Protein AF-A0A956TYU1-F1 (afdb_monomer_lite)

Radius of gyration: 19.76 Å; chains: 1; bounding box: 49×53×48 Å

pLDDT: mean 92.58, std 6.37, range [50.53, 98.31]

Structure (mmCIF, N/CA/C/O backbone):
data_AF-A0A956TYU1-F1
#
_entry.id   AF-A0A956TYU1-F1
#
loop_
_atom_site.group_PDB
_atom_site.id
_atom_site.type_symbol
_atom_site.label_atom_id
_atom_site.label_alt_id
_atom_site.label_comp_id
_atom_site.label_asym_id
_atom_site.label_entity_id
_atom_site.label_seq_id
_atom_site.pdbx_PDB_ins_code
_atom_site.Cartn_x
_atom_site.Cartn_y
_atom_site.Cartn_z
_atom_site.occupancy
_atom_site.B_iso_or_equiv
_atom_site.auth_seq_id
_atom_site.auth_comp_id
_atom_site.auth_asym_id
_atom_site.auth_atom_id
_atom_site.pdbx_PDB_model_num
ATOM 1 N N . ILE A 1 1 ? -8.706 -11.986 -0.944 1.00 84.38 1 ILE A N 1
ATOM 2 C CA . ILE A 1 1 ? -8.104 -12.607 0.267 1.00 84.38 1 ILE A CA 1
ATOM 3 C C . ILE A 1 1 ? -7.866 -11.570 1.366 1.00 84.38 1 ILE A C 1
ATOM 5 O O . ILE A 1 1 ? -8.429 -11.729 2.435 1.00 84.38 1 ILE A O 1
ATOM 9 N N . VAL A 1 2 ? -7.143 -10.473 1.103 1.00 91.19 2 VAL A N 1
ATOM 10 C CA . VAL A 1 2 ? -6.874 -9.379 2.076 1.00 91.19 2 VAL A CA 1
ATOM 11 C C . VAL A 1 2 ? -8.128 -8.788 2.733 1.00 91.19 2 VAL A C 1
ATOM 13 O O . VAL A 1 2 ? -8.111 -8.420 3.903 1.00 91.19 2 VAL A O 1
ATOM 16 N N . LEU A 1 3 ? -9.238 -8.736 1.994 1.00 92.44 3 LEU A N 1
ATOM 17 C CA . LEU A 1 3 ? -10.515 -8.243 2.509 1.00 92.44 3 LEU A CA 1
ATOM 18 C C . LEU A 1 3 ? -11.051 -9.067 3.686 1.00 92.44 3 LEU A C 1
AT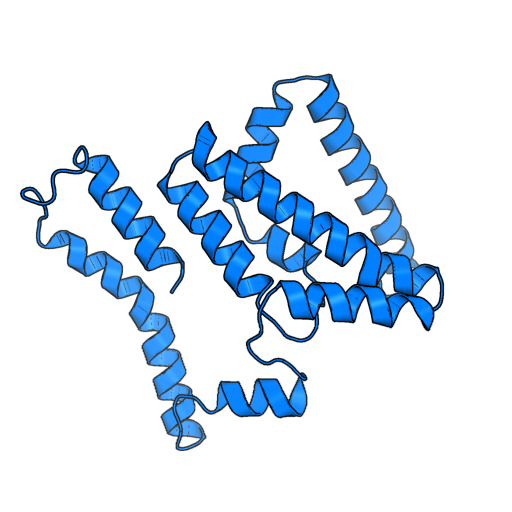OM 20 O O . LEU A 1 3 ? -11.721 -8.503 4.536 1.00 92.44 3 LEU A O 1
ATOM 24 N N . ILE A 1 4 ? -10.753 -10.366 3.770 1.00 94.19 4 ILE A N 1
ATOM 25 C CA . ILE A 1 4 ? -11.300 -11.251 4.809 1.00 94.19 4 ILE A CA 1
ATOM 26 C C . ILE A 1 4 ? -10.892 -10.783 6.212 1.00 94.19 4 ILE A C 1
ATOM 28 O O . ILE A 1 4 ? -11.785 -10.460 6.992 1.00 94.19 4 ILE A O 1
ATOM 32 N N . PRO A 1 5 ? -9.592 -10.681 6.559 1.00 94.88 5 PRO A N 1
ATOM 33 C CA . PRO A 1 5 ? -9.195 -10.204 7.880 1.00 94.88 5 PRO A CA 1
ATOM 34 C C . PRO A 1 5 ? -9.667 -8.771 8.148 1.00 94.88 5 PRO A C 1
ATOM 36 O O . PRO A 1 5 ? -10.098 -8.483 9.260 1.00 94.88 5 PRO A O 1
ATOM 39 N N . ALA A 1 6 ? -9.668 -7.889 7.143 1.00 95.44 6 ALA A N 1
ATOM 40 C CA . ALA A 1 6 ? -10.175 -6.526 7.305 1.00 95.44 6 ALA A CA 1
ATOM 41 C C . ALA A 1 6 ? -11.676 -6.496 7.654 1.00 95.44 6 ALA A C 1
ATOM 43 O O . ALA A 1 6 ? -12.079 -5.768 8.560 1.00 95.44 6 ALA A O 1
ATOM 44 N N . LEU A 1 7 ? -12.489 -7.314 6.979 1.00 95.44 7 LEU A N 1
ATOM 45 C CA . LEU A 1 7 ? -13.926 -7.438 7.228 1.00 95.44 7 LEU A CA 1
ATOM 46 C C . LEU A 1 7 ? -14.232 -8.150 8.547 1.00 95.44 7 LEU A C 1
ATOM 48 O O . LEU A 1 7 ? -15.197 -7.789 9.207 1.00 95.44 7 LEU A O 1
ATOM 52 N N . ILE A 1 8 ? -13.417 -9.123 8.962 1.00 94.81 8 ILE A N 1
ATOM 53 C CA . ILE A 1 8 ? -13.549 -9.755 10.283 1.00 94.81 8 ILE A CA 1
ATOM 54 C C . ILE A 1 8 ? -13.290 -8.722 11.381 1.00 94.81 8 ILE A C 1
ATOM 56 O O . ILE A 1 8 ? -14.079 -8.602 12.315 1.00 94.81 8 ILE A O 1
ATOM 60 N N . VAL A 1 9 ? -12.214 -7.941 11.255 1.00 95.31 9 VAL A N 1
ATOM 61 C CA . VAL A 1 9 ? -11.891 -6.868 12.206 1.00 95.31 9 VAL A CA 1
ATOM 62 C C . VAL A 1 9 ? -13.002 -5.823 12.239 1.00 95.31 9 VAL A C 1
ATOM 64 O O . VAL A 1 9 ? -13.421 -5.411 13.314 1.00 95.31 9 VAL A O 1
ATOM 67 N N . GLU A 1 10 ? -13.521 -5.435 11.076 1.00 95.25 10 GLU A N 1
ATOM 68 C CA . GLU A 1 10 ? -14.664 -4.530 10.950 1.00 95.25 10 GLU A CA 1
ATOM 69 C C . GLU A 1 10 ? -15.921 -5.080 11.641 1.00 95.25 10 GLU A C 1
ATOM 71 O O . GLU A 1 10 ? -16.559 -4.378 12.423 1.00 95.25 10 GLU A O 1
ATOM 76 N N . TYR A 1 11 ? -16.249 -6.347 11.392 1.00 94.38 11 TYR A N 1
ATOM 77 C CA . TYR A 1 11 ? -17.407 -7.032 11.961 1.00 94.38 11 TYR A CA 1
ATOM 78 C C . TYR A 1 11 ? -17.347 -7.104 13.489 1.00 94.38 11 TYR A C 1
ATOM 80 O O . TYR A 1 11 ? -18.346 -6.855 14.168 1.00 94.38 11 TYR A O 1
ATOM 88 N N . LEU A 1 12 ? -16.169 -7.432 14.027 1.00 93.62 12 LEU A N 1
ATOM 89 C CA . LEU A 1 12 ? -15.923 -7.475 15.465 1.00 93.62 12 LEU A CA 1
ATOM 90 C C . LEU A 1 12 ? -15.953 -6.073 16.074 1.00 93.62 12 LEU A C 1
ATOM 92 O O . LEU A 1 12 ? -16.554 -5.891 17.128 1.00 93.62 12 LEU A O 1
ATOM 96 N N . ALA A 1 13 ? -15.375 -5.075 15.402 1.00 92.38 13 ALA A N 1
ATOM 97 C CA . ALA A 1 13 ? -15.389 -3.692 15.868 1.00 92.38 13 ALA A CA 1
ATOM 98 C C . ALA A 1 13 ? -16.815 -3.127 15.989 1.00 92.38 13 ALA A C 1
ATOM 100 O O . ALA A 1 13 ? -17.091 -2.382 16.920 1.00 92.38 13 ALA A O 1
ATOM 101 N N . GLN A 1 14 ? -17.741 -3.514 15.104 1.00 92.25 14 GLN A N 1
ATOM 102 C CA . GLN A 1 14 ? -19.162 -3.136 15.195 1.00 92.25 14 GLN A CA 1
ATOM 103 C C . GLN A 1 14 ? -19.909 -3.785 16.378 1.00 92.25 14 GLN A C 1
ATOM 105 O O . GLN A 1 14 ? -21.044 -3.413 16.659 1.00 92.25 14 GLN A O 1
ATOM 110 N N . ARG A 1 15 ? -19.296 -4.767 17.051 1.00 92.25 15 ARG A N 1
ATOM 111 C CA . ARG A 1 15 ? -19.852 -5.517 18.192 1.00 92.25 15 ARG A CA 1
ATOM 112 C C . ARG A 1 15 ? -19.000 -5.362 19.451 1.00 92.25 15 ARG A C 1
ATOM 114 O O . ARG A 1 15 ? -18.960 -6.267 20.283 1.00 92.25 15 ARG A O 1
ATOM 121 N N . ASP A 1 16 ? -18.236 -4.275 19.552 1.00 90.44 16 ASP A N 1
ATOM 122 C CA . ASP A 1 16 ? -17.306 -4.021 20.661 1.00 90.44 16 ASP A CA 1
ATOM 123 C C . ASP A 1 16 ? -16.363 -5.206 20.947 1.00 90.44 16 ASP A C 1
ATOM 125 O O . ASP A 1 16 ? -16.024 -5.505 22.090 1.00 90.44 16 ASP A O 1
ATOM 129 N N . TYR A 1 17 ? -15.962 -5.923 19.892 1.00 88.81 17 TYR A N 1
ATOM 130 C CA . TYR A 1 17 ? -15.110 -7.115 19.940 1.00 88.81 17 TYR A CA 1
ATOM 131 C C . TYR A 1 17 ? -15.684 -8.295 20.750 1.00 88.81 17 TYR A C 1
ATOM 133 O O . TYR A 1 17 ? -14.960 -9.228 21.109 1.00 88.81 17 TYR A O 1
ATOM 141 N N . LYS A 1 18 ? -17.000 -8.326 20.989 1.00 88.25 18 LYS A N 1
ATOM 142 C CA . LYS A 1 18 ? -17.681 -9.424 21.686 1.00 88.25 18 LYS A CA 1
ATOM 143 C C . LYS A 1 18 ? -17.961 -10.593 20.743 1.00 88.25 18 LYS A C 1
ATOM 145 O O . LYS A 1 18 ? -19.010 -10.682 20.110 1.00 88.25 18 LYS A O 1
ATOM 150 N N . ILE A 1 19 ? -17.045 -11.560 20.709 1.00 82.56 19 ILE A N 1
ATOM 151 C CA . ILE A 1 19 ? -17.132 -12.755 19.843 1.00 82.56 19 ILE A CA 1
ATOM 152 C C . ILE A 1 19 ? -18.431 -13.553 20.072 1.00 82.56 19 ILE A C 1
ATOM 154 O O . ILE A 1 19 ? -18.985 -14.119 19.131 1.00 82.56 19 ILE A O 1
ATOM 158 N N . ARG A 1 20 ? -18.962 -13.559 21.303 1.00 80.94 20 ARG A N 1
ATOM 159 C CA . ARG A 1 20 ? -20.208 -14.265 21.659 1.00 80.94 20 ARG A CA 1
ATOM 160 C C . ARG A 1 20 ? -21.463 -13.689 20.990 1.00 80.94 20 ARG A C 1
ATOM 162 O O . ARG A 1 20 ? -22.466 -14.386 20.916 1.00 80.94 20 ARG A O 1
ATOM 169 N N . GLU A 1 21 ? -21.406 -12.462 20.476 1.00 82.56 21 GLU A N 1
ATOM 170 C CA . GLU A 1 21 ? -22.514 -11.799 19.769 1.00 82.56 21 GLU A CA 1
ATOM 171 C C . GLU A 1 21 ? -22.435 -11.984 18.238 1.00 82.56 21 GLU A C 1
ATOM 173 O O . GLU A 1 21 ? -23.144 -11.324 17.468 1.00 82.56 21 GLU A O 1
ATOM 178 N N . THR A 1 22 ? -21.565 -12.889 17.774 1.00 84.75 22 THR A N 1
ATOM 179 C CA . THR A 1 22 ? -21.432 -13.228 16.355 1.00 84.75 22 THR A CA 1
ATOM 180 C C . THR A 1 22 ? -22.690 -13.939 15.867 1.00 84.75 22 THR A C 1
ATOM 182 O O . THR A 1 22 ? -23.062 -15.006 16.356 1.00 84.75 22 THR A O 1
ATOM 185 N N . LYS A 1 23 ? -23.359 -13.337 14.886 1.00 90.25 23 LYS A N 1
ATOM 186 C CA . LYS A 1 23 ? -24.532 -13.900 14.215 1.00 90.25 23 LYS A CA 1
ATOM 187 C C . LYS A 1 23 ? -24.096 -14.640 12.945 1.00 90.25 23 LYS A C 1
ATOM 189 O O . LYS A 1 23 ? -22.948 -14.577 12.511 1.00 90.25 23 LYS A O 1
ATOM 194 N N . LYS A 1 24 ? -25.046 -15.335 12.313 1.00 90.31 24 LYS A N 1
ATOM 195 C CA . LYS A 1 24 ? -24.827 -16.054 11.042 1.00 90.31 24 LYS A CA 1
ATOM 196 C C . LYS A 1 24 ? -24.497 -15.125 9.861 1.00 90.31 24 LYS A C 1
ATOM 198 O O . LYS A 1 24 ? -24.070 -15.598 8.818 1.00 90.31 24 LYS A O 1
ATOM 203 N N . ASP A 1 25 ? -24.665 -13.815 10.008 1.00 89.44 25 ASP A N 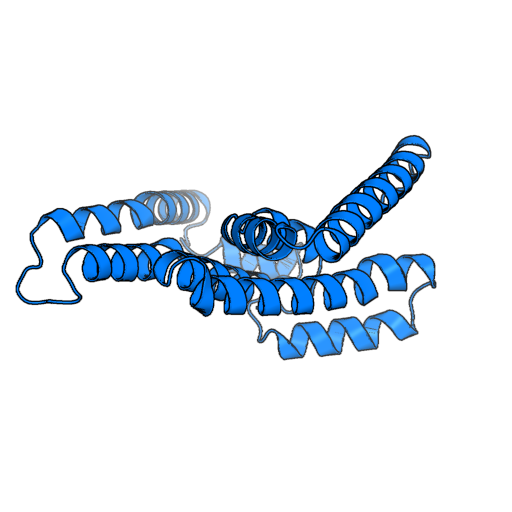1
ATOM 204 C CA . ASP A 1 25 ? -24.283 -12.826 8.996 1.00 89.44 25 ASP A CA 1
ATOM 205 C C . ASP A 1 25 ? -22.767 -12.795 8.721 1.00 89.44 25 ASP A C 1
ATOM 207 O O . ASP A 1 25 ? -22.361 -12.417 7.626 1.00 89.44 25 ASP A O 1
ATOM 211 N N . VAL A 1 26 ? -21.927 -13.270 9.648 1.00 90.31 26 VAL A N 1
ATOM 212 C CA . VAL A 1 26 ? -20.471 -13.380 9.441 1.00 90.31 26 VAL A CA 1
ATOM 213 C C . VAL A 1 26 ? -20.108 -14.252 8.230 1.00 90.31 26 VAL A C 1
ATOM 215 O O . VAL A 1 26 ? -19.090 -14.016 7.579 1.00 90.31 26 VAL A O 1
ATOM 218 N N . PHE A 1 27 ? -20.961 -15.218 7.863 1.00 91.50 27 PHE A N 1
ATOM 219 C CA . PHE A 1 27 ? -20.740 -16.078 6.697 1.00 91.50 27 PHE A CA 1
ATOM 220 C C . PHE A 1 27 ? -20.753 -15.302 5.373 1.00 91.50 27 PHE A C 1
ATOM 222 O O . PHE A 1 27 ? -20.124 -15.745 4.412 1.00 91.50 27 PHE A O 1
ATOM 229 N N . TRP A 1 28 ? -21.364 -14.111 5.324 1.00 93.06 28 TRP A N 1
ATOM 230 C CA . TRP A 1 28 ? -21.316 -13.245 4.143 1.00 93.06 28 TRP A CA 1
ATOM 231 C C . TRP A 1 28 ? -19.903 -12.751 3.818 1.00 93.06 28 TRP A C 1
ATOM 233 O O . TRP A 1 28 ? -19.613 -12.478 2.656 1.00 93.06 28 TRP A O 1
ATOM 243 N N . ILE A 1 29 ? -18.982 -12.721 4.790 1.00 93.50 29 ILE A N 1
ATOM 244 C CA . ILE A 1 29 ? -17.561 -12.434 4.524 1.00 93.50 29 ILE A CA 1
ATOM 245 C C . ILE A 1 29 ? -16.970 -13.488 3.572 1.00 93.50 29 ILE A C 1
ATOM 247 O O . ILE A 1 29 ? -16.128 -13.162 2.730 1.00 93.50 29 ILE A O 1
ATOM 251 N N . GLY A 1 30 ? -17.458 -14.732 3.633 1.00 91.00 30 GLY A N 1
ATOM 252 C CA . GLY A 1 30 ? -17.061 -15.818 2.736 1.00 91.00 30 GLY A CA 1
ATOM 253 C C . GLY A 1 30 ? -17.342 -15.532 1.258 1.00 91.00 30 GLY A C 1
ATOM 254 O O . GLY A 1 30 ? -16.623 -16.037 0.396 1.00 91.00 30 GLY A O 1
ATOM 255 N N . LEU A 1 31 ? -18.296 -14.643 0.946 1.00 93.38 31 LEU A N 1
ATOM 256 C CA . LEU A 1 31 ? -18.593 -14.229 -0.429 1.00 93.38 31 LEU A CA 1
ATOM 257 C C . LEU A 1 31 ? -17.366 -13.612 -1.123 1.00 93.38 31 LEU A C 1
ATOM 259 O O . LEU A 1 31 ? -17.199 -13.750 -2.331 1.00 93.38 31 LEU A O 1
ATOM 263 N N . THR A 1 32 ? -16.445 -13.012 -0.359 1.00 92.75 32 THR A N 1
ATOM 264 C CA . THR A 1 32 ? -15.192 -12.449 -0.893 1.00 92.75 32 THR A CA 1
ATOM 265 C C . THR A 1 32 ? -14.244 -13.491 -1.498 1.00 92.75 32 THR A C 1
ATOM 267 O O . THR A 1 32 ? -13.350 -13.130 -2.265 1.00 92.75 32 THR A O 1
ATOM 270 N N . VAL A 1 33 ? -14.417 -14.776 -1.171 1.00 93.88 33 VAL A N 1
ATOM 271 C CA . VAL A 1 33 ? -13.597 -15.883 -1.690 1.00 93.88 33 VAL A CA 1
ATOM 272 C C . VAL A 1 33 ? -14.187 -16.466 -2.973 1.00 93.88 33 VAL A C 1
ATOM 274 O O . VAL A 1 33 ? -13.452 -17.042 -3.770 1.00 93.88 33 VAL A O 1
ATOM 277 N N . VAL A 1 34 ? -15.479 -16.256 -3.234 1.00 94.12 34 VAL A N 1
ATOM 278 C CA . VAL A 1 34 ? -16.183 -16.846 -4.384 1.00 94.12 34 VAL A CA 1
ATOM 279 C C . VAL A 1 34 ? -15.520 -16.471 -5.710 1.00 94.12 34 VAL A C 1
ATOM 281 O O . VAL A 1 34 ? -15.266 -17.352 -6.525 1.00 94.12 34 VAL A O 1
ATOM 284 N N . GLY A 1 35 ? -15.132 -15.206 -5.901 1.00 92.94 35 GLY A N 1
ATOM 285 C CA . GLY A 1 35 ? -14.411 -14.788 -7.111 1.00 92.94 35 GLY A CA 1
ATOM 286 C C . GLY A 1 35 ? -13.067 -15.507 -7.304 1.00 92.94 35 GLY A C 1
ATOM 287 O O . GLY A 1 35 ? -12.716 -15.867 -8.425 1.00 92.94 35 GLY A O 1
ATOM 288 N N . VAL A 1 36 ? -12.339 -15.781 -6.214 1.00 94.25 36 VAL A N 1
ATOM 289 C CA . VAL A 1 36 ? -11.085 -16.553 -6.265 1.00 94.25 36 VAL A CA 1
ATOM 290 C C . VAL A 1 36 ? -11.372 -18.010 -6.624 1.00 94.25 36 VAL A C 1
ATOM 292 O O . VAL A 1 36 ? -10.666 -18.570 -7.451 1.00 94.25 36 VAL A O 1
ATOM 295 N N . LEU A 1 37 ? -12.426 -18.614 -6.069 1.00 96.12 37 LEU A N 1
ATOM 296 C CA . LEU A 1 37 ? -12.817 -19.987 -6.408 1.00 96.12 37 LEU A CA 1
ATOM 297 C C . LEU A 1 37 ? -13.210 -20.123 -7.881 1.00 96.12 37 LEU A C 1
ATOM 299 O O . LEU A 1 37 ? -12.792 -21.080 -8.524 1.00 96.12 37 LEU A O 1
ATOM 303 N N . PHE A 1 38 ? -13.943 -19.151 -8.433 1.00 97.06 38 PHE A N 1
ATOM 304 C CA . PHE A 1 38 ? -14.238 -19.114 -9.867 1.00 97.06 38 PHE A CA 1
ATOM 305 C C . PHE A 1 38 ? -12.962 -19.039 -10.707 1.00 97.06 38 PHE A C 1
ATOM 307 O O . PHE A 1 38 ? -12.813 -19.804 -11.654 1.00 97.06 38 PHE A O 1
ATOM 314 N N . TYR A 1 39 ? -12.018 -18.171 -10.339 1.00 96.44 39 TYR A N 1
ATOM 315 C CA . TYR A 1 39 ? -10.732 -18.067 -11.029 1.00 96.44 39 TYR A CA 1
ATOM 316 C C . TYR A 1 39 ? -9.931 -19.381 -10.992 1.00 96.44 39 TYR A C 1
ATOM 318 O O . TYR A 1 39 ? -9.436 -19.832 -12.024 1.00 96.44 39 TYR A O 1
ATOM 326 N N . LEU A 1 40 ? -9.859 -20.033 -9.827 1.00 97.38 40 LEU A N 1
ATOM 327 C CA . LEU A 1 40 ? -9.217 -21.344 -9.682 1.00 97.38 40 LEU A CA 1
ATOM 328 C C . LEU A 1 40 ? -9.937 -22.424 -10.506 1.00 97.38 40 LEU A C 1
ATOM 330 O O . LEU A 1 40 ? -9.281 -23.261 -11.121 1.00 97.38 40 LEU A O 1
ATOM 334 N N . GLY A 1 41 ? -11.270 -22.384 -10.567 1.00 98.19 41 GLY A N 1
ATOM 335 C CA . GLY A 1 41 ? -12.070 -23.276 -11.406 1.00 98.19 41 GLY A CA 1
ATOM 336 C C . GLY A 1 41 ? -11.780 -23.096 -12.896 1.00 98.19 41 GLY A C 1
ATOM 337 O O . GLY A 1 41 ? -11.582 -24.082 -13.599 1.00 98.19 41 GLY A O 1
ATOM 338 N N . ILE A 1 42 ? -11.669 -21.850 -13.369 1.00 97.88 42 ILE A N 1
ATOM 339 C CA . ILE A 1 42 ? -11.289 -21.543 -14.757 1.00 97.88 42 ILE A CA 1
ATOM 340 C C . ILE A 1 42 ? -9.887 -22.080 -15.067 1.00 97.88 42 ILE A C 1
ATOM 342 O O . ILE A 1 42 ? -9.696 -22.723 -16.101 1.00 97.88 42 ILE A O 1
ATOM 346 N N . ASN A 1 43 ? -8.915 -21.865 -14.172 1.00 97.94 43 ASN A N 1
ATOM 347 C CA . ASN A 1 43 ? -7.567 -22.417 -14.334 1.00 97.94 43 ASN A CA 1
ATOM 348 C C . ASN A 1 43 ? -7.592 -23.946 -14.422 1.00 97.94 43 ASN A C 1
ATOM 350 O O . ASN A 1 43 ? -6.959 -24.514 -15.307 1.00 97.94 43 ASN A O 1
ATOM 354 N N . TYR A 1 44 ? -8.368 -24.607 -13.561 1.00 98.19 44 TYR A N 1
ATOM 355 C CA . TYR A 1 44 ? -8.498 -26.060 -13.590 1.00 98.19 44 TYR A CA 1
ATOM 356 C C . TYR A 1 44 ? -9.135 -26.564 -14.891 1.00 98.19 44 TYR A C 1
ATOM 358 O O . TYR A 1 44 ? -8.610 -27.485 -15.507 1.00 98.19 44 TYR A O 1
ATOM 366 N N . MET A 1 45 ? -10.215 -25.932 -15.360 1.00 98.31 45 MET A N 1
ATOM 367 C CA . MET A 1 45 ? -10.874 -26.309 -16.619 1.00 98.31 45 MET A CA 1
ATOM 368 C C . MET A 1 45 ? -9.983 -26.092 -17.848 1.00 98.31 45 MET A C 1
ATOM 370 O O . MET A 1 45 ? -10.088 -26.837 -18.816 1.00 98.31 45 MET A O 1
ATOM 374 N N . THR A 1 46 ? -9.117 -25.076 -17.816 1.00 97.94 46 THR A N 1
ATOM 375 C CA . THR A 1 46 ? -8.268 -24.701 -18.958 1.00 97.94 46 THR A CA 1
ATOM 376 C C . THR A 1 46 ? -6.940 -25.464 -18.975 1.00 97.94 46 THR A C 1
ATOM 378 O O . THR A 1 46 ? -6.463 -25.840 -20.041 1.00 97.94 46 THR A O 1
ATOM 381 N N . PHE A 1 47 ? -6.330 -25.691 -17.807 1.00 97.00 47 PHE A N 1
ATOM 382 C CA . PHE A 1 47 ? -4.956 -26.193 -17.681 1.00 97.00 47 PHE A CA 1
ATOM 383 C C . PHE A 1 47 ? -4.824 -27.489 -16.868 1.00 97.00 47 PHE A C 1
ATOM 385 O O . PHE A 1 47 ? -3.718 -28.008 -16.744 1.00 97.00 47 PHE A O 1
ATOM 392 N N . GLY A 1 48 ? -5.907 -27.999 -16.275 1.00 97.69 48 GLY A N 1
ATOM 393 C CA . GLY A 1 48 ? -5.876 -29.169 -15.389 1.00 97.69 48 GLY A CA 1
ATOM 394 C C . GLY A 1 48 ? -5.296 -28.904 -13.993 1.00 97.69 48 GLY A C 1
ATOM 395 O O . GLY A 1 48 ? -5.258 -29.816 -13.171 1.00 97.69 48 GLY A O 1
ATOM 396 N N . ASP A 1 49 ? -4.884 -27.667 -13.695 1.00 97.00 49 ASP A N 1
ATOM 397 C CA . ASP A 1 49 ? -4.321 -27.249 -12.406 1.00 97.00 49 ASP A CA 1
ATOM 398 C C . ASP A 1 49 ? -4.915 -25.890 -11.978 1.00 97.00 49 ASP A C 1
ATOM 400 O O . ASP A 1 49 ? -4.720 -24.891 -12.681 1.00 97.00 49 ASP A O 1
ATOM 404 N N . PRO A 1 50 ? -5.619 -25.794 -10.828 1.00 97.31 50 PRO A N 1
ATOM 405 C CA . PRO A 1 50 ? -6.175 -24.527 -10.347 1.00 97.31 50 PRO A CA 1
ATOM 406 C C . PRO A 1 50 ? -5.104 -23.459 -10.063 1.00 97.31 50 PRO A C 1
ATOM 408 O O . PRO A 1 50 ? -5.387 -22.259 -10.149 1.00 97.31 50 PRO A O 1
ATOM 411 N N . PHE A 1 51 ? -3.872 -23.870 -9.749 1.00 97.00 51 PHE A N 1
ATOM 412 C CA . PHE A 1 51 ? -2.759 -22.988 -9.403 1.00 97.00 51 PHE A CA 1
ATOM 413 C C . PHE A 1 51 ? -1.793 -22.725 -10.563 1.00 97.00 51 PHE A C 1
ATOM 415 O O . PHE A 1 51 ? -0.765 -22.078 -10.347 1.00 97.00 51 PHE A O 1
ATOM 422 N N . LYS A 1 52 ? -2.150 -23.103 -11.801 1.00 96.06 52 LYS A N 1
ATOM 423 C CA . LYS A 1 52 ? -1.304 -22.911 -12.993 1.00 96.06 52 LYS A CA 1
ATOM 424 C C . LYS A 1 52 ? -0.769 -21.481 -13.141 1.00 96.06 52 LYS A C 1
ATOM 426 O O . LYS A 1 52 ? 0.363 -21.265 -13.566 1.00 96.06 52 LYS A O 1
ATOM 431 N N . PHE A 1 53 ? -1.549 -20.484 -12.728 1.00 94.25 53 PHE A N 1
ATOM 432 C CA . PHE A 1 53 ? -1.153 -19.076 -12.753 1.00 94.25 53 PHE A CA 1
ATOM 433 C C . PHE A 1 53 ? 0.133 -18.758 -11.964 1.00 94.25 53 PHE A C 1
ATOM 435 O O . PHE A 1 53 ? 0.783 -17.757 -12.260 1.00 94.25 53 PHE A O 1
ATOM 442 N N . LEU A 1 54 ? 0.519 -19.564 -10.966 1.00 93.94 54 LEU A N 1
ATOM 443 C CA . LEU A 1 54 ? 1.781 -19.396 -10.234 1.00 93.94 54 LEU A CA 1
ATOM 444 C C . LEU A 1 54 ? 2.992 -19.763 -11.097 1.00 93.94 54 LEU A C 1
ATOM 446 O O . LEU A 1 54 ? 3.990 -19.044 -11.090 1.00 93.94 54 LEU A O 1
ATOM 450 N N . GLU A 1 55 ? 2.891 -20.852 -11.859 1.00 94.62 55 GLU A N 1
ATOM 451 C CA . GLU A 1 55 ? 3.920 -21.282 -12.809 1.00 94.62 55 GLU A CA 1
ATOM 452 C C . GLU A 1 55 ? 4.085 -20.235 -13.913 1.00 94.62 55 GLU A C 1
ATOM 454 O O . GLU A 1 55 ? 5.180 -19.713 -14.104 1.00 94.62 55 GLU A O 1
ATOM 459 N N . ILE A 1 56 ? 2.977 -19.815 -14.536 1.00 93.62 56 ILE A N 1
ATOM 460 C CA . ILE A 1 56 ? 3.001 -18.820 -15.618 1.00 93.62 56 ILE A CA 1
ATOM 461 C C . ILE A 1 56 ? 3.588 -17.483 -15.119 1.00 93.62 56 ILE A C 1
ATOM 463 O O . ILE A 1 56 ? 4.422 -16.880 -15.793 1.00 93.62 56 ILE A O 1
ATOM 467 N N . GLN A 1 57 ? 3.219 -17.026 -13.914 1.00 91.19 57 GLN A N 1
ATOM 468 C CA . GLN A 1 57 ? 3.818 -15.837 -13.284 1.00 91.19 57 GLN A CA 1
ATOM 469 C C . GLN A 1 57 ? 5.326 -15.949 -13.090 1.00 91.19 57 GLN A C 1
ATOM 471 O O . GLN A 1 57 ? 6.056 -14.987 -13.352 1.00 91.19 57 GLN A O 1
ATOM 476 N N . LYS A 1 58 ? 5.799 -17.113 -12.652 1.00 91.00 58 LYS A N 1
ATOM 477 C CA . LYS A 1 58 ? 7.219 -17.357 -12.437 1.00 91.00 58 LYS A CA 1
ATOM 478 C C . LYS A 1 58 ? 7.984 -17.399 -13.760 1.00 91.00 58 LYS A C 1
ATOM 480 O O . LYS A 1 58 ? 9.036 -16.775 -13.849 1.00 91.00 58 LYS A O 1
ATOM 485 N N . GLU A 1 59 ? 7.463 -18.097 -14.763 1.00 92.75 59 GLU A N 1
ATOM 486 C CA . GLU A 1 59 ? 8.162 -18.358 -16.026 1.00 92.75 59 GLU A CA 1
ATOM 487 C C . GLU A 1 59 ? 8.130 -17.169 -16.987 1.00 92.75 59 GLU A C 1
ATOM 489 O O . GLU A 1 59 ? 9.159 -16.813 -17.556 1.00 92.75 59 GLU A O 1
ATOM 494 N N . HIS A 1 60 ? 6.981 -16.503 -17.131 1.00 91.19 60 HIS A N 1
ATOM 495 C CA . HIS A 1 60 ? 6.820 -15.423 -18.109 1.00 91.19 60 HIS A CA 1
ATOM 496 C C . HIS A 1 60 ? 7.029 -14.027 -17.527 1.00 91.19 60 HIS A C 1
ATOM 498 O O . HIS A 1 60 ? 7.416 -13.110 -18.249 1.00 91.19 60 HIS A O 1
ATOM 504 N N . TRP A 1 61 ? 6.790 -13.849 -16.226 1.00 85.00 61 TRP A N 1
ATOM 505 C CA . TRP A 1 61 ? 6.865 -12.535 -15.582 1.00 85.00 61 TRP A CA 1
ATOM 506 C C . TRP A 1 61 ? 7.935 -12.445 -14.496 1.00 85.00 61 TRP A C 1
ATOM 508 O O . TRP A 1 61 ? 8.078 -11.391 -13.874 1.00 85.00 61 TRP A O 1
ATOM 518 N N . SER A 1 62 ? 8.703 -13.518 -14.262 1.00 84.88 62 SER A N 1
ATOM 519 C CA . SER A 1 62 ? 9.701 -13.589 -13.183 1.00 84.88 62 SER A CA 1
ATOM 520 C C . SER A 1 62 ? 9.125 -13.200 -11.810 1.00 84.88 62 SER A C 1
ATOM 522 O O . SER A 1 62 ? 9.838 -12.709 -10.930 1.00 84.88 62 SER A O 1
ATOM 524 N N . LYS A 1 63 ? 7.813 -13.394 -11.619 1.00 85.00 63 LYS A N 1
ATOM 525 C CA . LYS A 1 63 ? 7.099 -13.079 -10.382 1.00 85.00 63 LYS A CA 1
ATOM 526 C C . LYS A 1 63 ? 6.961 -14.347 -9.560 1.00 85.00 63 LYS A C 1
ATOM 528 O O . LYS A 1 63 ? 6.258 -15.281 -9.928 1.00 85.00 63 LYS A O 1
ATOM 533 N N . LYS A 1 64 ? 7.630 -14.353 -8.414 1.00 89.31 64 LYS A N 1
ATOM 534 C CA . LYS A 1 64 ? 7.458 -15.356 -7.364 1.00 89.31 64 LYS A CA 1
ATOM 535 C C . LYS A 1 64 ? 7.266 -14.646 -6.034 1.00 89.31 64 LYS A C 1
ATOM 537 O O . LYS A 1 64 ? 7.808 -13.552 -5.839 1.00 89.31 64 LYS A O 1
ATOM 542 N N . LEU A 1 65 ? 6.507 -15.285 -5.147 1.00 90.19 65 LEU A N 1
ATOM 543 C CA . LEU A 1 65 ? 6.383 -14.846 -3.765 1.00 90.19 65 LEU A CA 1
ATOM 544 C C . LEU A 1 65 ? 7.779 -14.813 -3.140 1.00 90.19 65 LEU A C 1
ATOM 546 O O . LEU A 1 65 ? 8.538 -15.776 -3.260 1.00 90.19 65 LEU A O 1
ATOM 550 N N . ASP A 1 66 ? 8.105 -13.702 -2.501 1.00 92.62 66 ASP A N 1
ATOM 551 C CA . ASP A 1 66 ? 9.341 -13.557 -1.748 1.00 92.62 66 ASP A CA 1
ATOM 552 C C . ASP A 1 66 ? 9.153 -12.534 -0.629 1.00 92.62 66 ASP A C 1
ATOM 554 O O . ASP A 1 66 ? 8.197 -11.761 -0.647 1.00 92.62 66 ASP A O 1
ATOM 558 N N . PHE A 1 67 ? 10.052 -12.509 0.349 1.00 90.94 67 PHE A N 1
ATOM 559 C CA . PHE A 1 67 ? 10.010 -11.501 1.396 1.00 90.94 67 PHE A CA 1
ATOM 560 C C . PHE A 1 67 ? 10.282 -10.100 0.825 1.00 90.94 67 PHE A C 1
ATOM 562 O O . PHE A 1 67 ? 11.199 -9.941 0.013 1.00 90.94 67 PHE A O 1
ATOM 569 N N . PRO A 1 68 ? 9.576 -9.053 1.302 1.00 90.06 68 PRO A N 1
ATOM 570 C CA . PRO A 1 68 ? 9.792 -7.680 0.843 1.00 90.06 68 PRO A CA 1
ATOM 571 C C . PRO A 1 68 ? 11.253 -7.221 0.927 1.00 90.06 68 PRO A C 1
ATOM 573 O O . PRO A 1 68 ? 11.723 -6.475 0.074 1.00 90.06 68 PRO A O 1
ATOM 576 N N . PHE A 1 69 ? 12.000 -7.698 1.926 1.00 90.19 69 PHE A N 1
ATOM 577 C CA . PHE A 1 69 ? 13.411 -7.357 2.098 1.00 90.19 69 PHE A CA 1
ATOM 578 C C . PHE A 1 69 ? 14.293 -7.836 0.935 1.00 90.19 69 PHE A C 1
ATOM 580 O O . PHE A 1 69 ? 15.192 -7.113 0.511 1.00 90.19 69 PHE A O 1
ATOM 587 N N . ASN A 1 70 ? 14.005 -9.005 0.361 1.00 92.38 70 ASN A N 1
ATOM 588 C CA . ASN A 1 70 ? 14.746 -9.507 -0.795 1.00 92.38 70 ASN A CA 1
ATOM 589 C C . ASN A 1 70 ? 14.482 -8.636 -2.029 1.00 92.38 70 ASN A C 1
ATOM 591 O O . ASN A 1 70 ? 15.424 -8.250 -2.721 1.00 92.38 70 ASN A O 1
ATOM 595 N N . GLY A 1 71 ? 13.225 -8.230 -2.241 1.00 90.38 71 GLY A N 1
ATOM 596 C CA . GLY A 1 71 ? 12.863 -7.269 -3.284 1.00 90.38 71 GLY A CA 1
ATOM 597 C C . GLY A 1 71 ? 13.567 -5.917 -3.118 1.00 90.38 71 GLY A C 1
ATOM 598 O O . GLY A 1 71 ? 14.067 -5.364 -4.099 1.00 90.38 71 GLY A O 1
ATOM 599 N N . LEU A 1 72 ? 13.701 -5.419 -1.882 1.00 91.81 72 LEU A N 1
ATOM 600 C CA . LEU A 1 72 ? 14.454 -4.197 -1.572 1.00 91.81 72 LEU A CA 1
ATOM 601 C C . LEU A 1 72 ? 15.939 -4.323 -1.940 1.00 91.81 72 LEU A C 1
ATOM 603 O O . LEU A 1 72 ? 16.479 -3.457 -2.628 1.00 91.81 72 LEU A O 1
ATOM 607 N N . LEU A 1 73 ? 16.599 -5.397 -1.496 1.00 92.94 73 LEU A N 1
ATOM 608 C CA . LEU A 1 73 ? 18.019 -5.636 -1.769 1.00 92.94 73 LEU A CA 1
ATOM 609 C C . LEU A 1 73 ? 18.293 -5.778 -3.270 1.00 92.94 73 LEU A C 1
ATOM 611 O O . LEU A 1 73 ? 19.234 -5.180 -3.797 1.00 92.94 73 LEU A O 1
ATOM 615 N N . LEU A 1 74 ? 17.442 -6.525 -3.976 1.00 91.12 74 LEU A N 1
ATOM 616 C CA . LEU A 1 74 ? 17.530 -6.673 -5.426 1.00 91.12 74 LEU A CA 1
ATOM 617 C C . LEU A 1 74 ? 17.329 -5.331 -6.131 1.00 91.12 74 LEU A C 1
ATOM 619 O O . LEU A 1 74 ? 18.114 -4.988 -7.013 1.00 91.12 74 LEU A O 1
ATOM 623 N N . THR A 1 75 ? 16.356 -4.532 -5.692 1.00 91.56 75 THR A N 1
ATOM 624 C CA . THR A 1 75 ? 16.137 -3.182 -6.225 1.00 91.56 75 THR A CA 1
ATOM 625 C C . THR A 1 75 ? 17.388 -2.323 -6.061 1.00 91.56 75 THR A C 1
ATOM 627 O O . THR A 1 75 ? 17.874 -1.793 -7.059 1.00 91.56 75 THR A O 1
ATOM 630 N N . LEU A 1 76 ? 17.964 -2.262 -4.854 1.00 92.38 76 LEU A N 1
ATOM 631 C CA . LEU A 1 76 ? 19.179 -1.495 -4.551 1.00 92.38 76 LEU A CA 1
ATOM 632 C C . LEU A 1 76 ? 20.374 -1.927 -5.408 1.00 92.38 76 LEU A C 1
ATOM 634 O O . LEU A 1 76 ? 21.032 -1.083 -6.017 1.00 92.38 76 LEU A O 1
ATOM 638 N N . SER A 1 77 ? 20.625 -3.235 -5.498 1.00 91.12 77 SER A N 1
ATOM 639 C CA . SER A 1 77 ? 21.713 -3.783 -6.318 1.00 91.12 77 SER A CA 1
ATOM 640 C C . SER A 1 77 ? 21.525 -3.472 -7.810 1.00 91.12 77 SER A C 1
ATOM 642 O O . SER A 1 77 ? 22.474 -3.083 -8.488 1.00 91.12 77 SER A O 1
ATOM 644 N N . SER A 1 78 ? 20.284 -3.527 -8.312 1.00 87.75 78 SER A N 1
ATOM 645 C CA . SER A 1 78 ? 19.969 -3.259 -9.719 1.00 87.75 78 SER A CA 1
ATOM 646 C C . SER A 1 78 ? 20.208 -1.809 -10.144 1.00 87.75 78 SER A C 1
ATOM 648 O O . SER A 1 78 ? 20.360 -1.546 -11.333 1.00 87.75 78 SER A O 1
ATOM 650 N N . MET A 1 79 ? 20.225 -0.853 -9.209 1.00 89.62 79 MET A N 1
ATOM 651 C CA . MET A 1 79 ? 20.434 0.560 -9.540 1.00 89.62 79 MET A CA 1
ATOM 652 C C . MET A 1 79 ? 21.874 0.854 -9.963 1.00 89.62 79 MET A C 1
ATOM 654 O O . MET A 1 79 ? 22.087 1.776 -10.744 1.00 89.62 79 MET A O 1
ATOM 658 N N . GLN A 1 80 ? 22.852 0.073 -9.489 1.00 86.94 80 GLN A N 1
ATOM 659 C CA . GLN A 1 80 ? 24.277 0.316 -9.749 1.00 86.94 80 GLN A CA 1
ATOM 660 C C . GLN A 1 80 ? 24.649 0.169 -11.231 1.00 86.94 80 GLN A C 1
ATOM 662 O O . GLN A 1 80 ? 25.589 0.803 -11.699 1.00 86.94 80 GLN A O 1
ATOM 667 N N . SER A 1 81 ? 23.903 -0.647 -11.976 1.00 82.81 81 SER A N 1
ATOM 668 C CA . SER A 1 81 ? 24.136 -0.926 -13.397 1.00 82.81 81 SER A CA 1
ATOM 669 C C . SER A 1 81 ? 23.192 -0.168 -14.340 1.00 82.81 81 SER A C 1
ATOM 671 O O . SER A 1 81 ? 23.309 -0.288 -15.561 1.00 82.81 81 SER A O 1
ATOM 673 N N . LYS A 1 82 ? 22.246 0.616 -13.804 1.00 85.69 82 LYS A N 1
ATOM 674 C CA . LYS A 1 82 ? 21.227 1.334 -14.584 1.00 85.69 82 LYS A CA 1
ATOM 675 C C . LYS A 1 82 ? 21.663 2.761 -14.916 1.00 85.69 82 LYS A C 1
ATOM 677 O O . LYS A 1 82 ? 22.363 3.421 -14.154 1.00 85.69 82 LYS A O 1
ATOM 682 N N . LYS A 1 83 ? 21.161 3.284 -16.042 1.00 88.00 83 LYS A N 1
ATOM 683 C CA . LYS A 1 83 ? 21.244 4.723 -16.348 1.00 88.00 83 LYS A CA 1
ATOM 684 C C . LYS A 1 83 ? 20.557 5.532 -15.233 1.00 88.00 83 LYS A C 1
ATOM 686 O O . LYS A 1 83 ? 19.529 5.064 -14.735 1.00 88.00 83 LYS A O 1
ATOM 691 N N . PRO A 1 84 ? 21.030 6.749 -14.902 1.00 86.00 84 PRO A N 1
ATOM 692 C CA . PRO A 1 84 ? 20.491 7.537 -13.788 1.00 86.00 84 PRO A CA 1
ATOM 693 C C . PRO A 1 84 ? 18.968 7.729 -13.827 1.00 86.00 84 PRO A C 1
ATOM 695 O O . PRO A 1 84 ? 18.296 7.543 -12.817 1.00 86.00 84 PRO A O 1
ATOM 698 N N . GLU A 1 85 ? 18.407 8.022 -15.004 1.00 83.00 85 GLU A N 1
ATOM 699 C CA . GLU A 1 85 ? 16.956 8.190 -15.186 1.00 83.00 85 GLU A CA 1
ATOM 700 C C . GLU A 1 85 ? 16.179 6.909 -14.836 1.00 83.00 85 GLU A C 1
ATOM 702 O O . GLU A 1 85 ? 15.174 6.949 -14.128 1.00 83.00 85 GLU A O 1
ATOM 707 N N . LEU A 1 86 ? 16.676 5.754 -15.285 1.00 84.69 86 LEU A N 1
ATOM 708 C CA . LEU A 1 86 ? 16.033 4.463 -15.052 1.00 84.69 86 LEU A CA 1
ATOM 709 C C . LEU A 1 86 ? 16.184 4.015 -13.592 1.00 84.69 86 LEU A C 1
ATOM 711 O O . LEU A 1 86 ? 15.261 3.427 -13.033 1.00 84.69 86 LEU A O 1
ATOM 715 N N . ALA A 1 87 ? 17.330 4.300 -12.969 1.00 88.56 87 ALA A N 1
ATOM 716 C CA . ALA A 1 87 ? 17.569 4.049 -11.548 1.00 88.56 87 ALA A CA 1
ATOM 717 C C . ALA A 1 87 ? 16.647 4.896 -10.654 1.00 88.56 87 ALA A C 1
ATOM 719 O O . ALA A 1 87 ? 16.192 4.425 -9.614 1.00 88.56 87 ALA A O 1
ATOM 720 N N . MET A 1 88 ? 16.323 6.122 -11.079 1.00 88.00 88 MET A N 1
ATOM 721 C CA . MET A 1 88 ? 15.364 6.978 -10.382 1.00 88.00 88 MET A CA 1
ATOM 722 C C . MET A 1 88 ? 13.953 6.381 -10.398 1.00 88.00 88 MET A C 1
ATOM 724 O O . MET A 1 88 ? 13.353 6.197 -9.341 1.00 88.00 88 MET A O 1
ATOM 728 N N . LEU A 1 89 ? 13.441 6.034 -11.583 1.00 84.44 89 LEU A N 1
ATOM 729 C CA . LEU A 1 89 ? 12.064 5.555 -11.736 1.00 84.44 89 LEU A CA 1
ATOM 730 C C . LEU A 1 89 ? 11.867 4.128 -11.205 1.00 84.44 89 LEU A C 1
ATOM 732 O O . LEU A 1 89 ? 10.974 3.878 -10.404 1.00 84.44 89 LEU A O 1
ATOM 736 N N . THR A 1 90 ? 12.754 3.204 -11.578 1.00 86.19 90 THR A N 1
ATOM 737 C CA . THR A 1 90 ? 12.623 1.768 -11.255 1.00 86.19 90 THR A CA 1
ATOM 738 C C . THR A 1 90 ? 13.382 1.350 -9.993 1.00 86.19 90 THR A C 1
ATOM 740 O O . THR A 1 90 ? 13.595 0.162 -9.756 1.00 86.19 90 THR A O 1
ATOM 743 N N . GLY A 1 91 ? 13.863 2.321 -9.218 1.00 91.69 91 GLY A N 1
ATOM 744 C CA . GLY A 1 91 ? 14.658 2.091 -8.017 1.00 91.69 91 GLY A CA 1
ATOM 745 C C . GLY A 1 91 ? 14.257 3.042 -6.904 1.00 91.69 91 GLY A C 1
ATOM 746 O O . GLY A 1 91 ? 13.552 2.649 -5.976 1.00 91.69 91 GLY A O 1
ATOM 747 N N . TRP A 1 92 ? 14.650 4.311 -7.010 1.00 93.44 92 TRP A N 1
ATOM 748 C CA . TRP A 1 92 ? 14.370 5.293 -5.960 1.00 93.44 92 TRP A CA 1
ATOM 749 C C . TRP A 1 92 ? 12.876 5.513 -5.721 1.00 93.44 92 TRP A C 1
ATOM 751 O O . TRP A 1 92 ? 12.459 5.552 -4.564 1.00 93.44 92 TRP A O 1
ATOM 761 N N . PHE A 1 93 ? 12.051 5.601 -6.769 1.00 92.38 93 PHE A N 1
ATOM 762 C CA . PHE A 1 93 ? 10.598 5.699 -6.595 1.00 92.38 93 PHE A CA 1
ATOM 763 C C . PHE A 1 93 ? 9.985 4.415 -6.040 1.00 92.38 93 PHE A C 1
ATOM 765 O O . PHE A 1 93 ? 9.132 4.500 -5.160 1.00 92.38 93 PHE A O 1
ATOM 772 N N . GLU A 1 94 ? 10.443 3.240 -6.467 1.00 94.00 94 GLU A N 1
ATOM 773 C CA . GLU A 1 94 ? 9.989 1.962 -5.902 1.00 94.00 94 GLU A CA 1
ATOM 774 C C . GLU A 1 94 ? 10.229 1.917 -4.383 1.00 94.00 94 GLU A C 1
ATOM 776 O O . GLU A 1 94 ? 9.313 1.637 -3.608 1.00 94.00 94 GLU A O 1
ATOM 781 N N . ILE A 1 95 ? 11.435 2.292 -3.943 1.00 95.31 95 ILE A N 1
ATOM 782 C CA . ILE A 1 95 ? 11.816 2.341 -2.524 1.00 95.31 95 ILE A CA 1
ATOM 783 C C . ILE A 1 95 ? 11.025 3.420 -1.779 1.00 95.31 95 ILE A C 1
ATOM 785 O O . ILE A 1 95 ? 10.484 3.156 -0.705 1.00 95.31 95 ILE A O 1
ATOM 789 N N . PHE A 1 96 ? 10.923 4.627 -2.341 1.00 95.56 96 PHE A N 1
ATOM 790 C CA . PHE A 1 96 ? 10.197 5.733 -1.721 1.00 95.56 96 PHE A CA 1
ATOM 791 C C . PHE A 1 96 ? 8.724 5.383 -1.499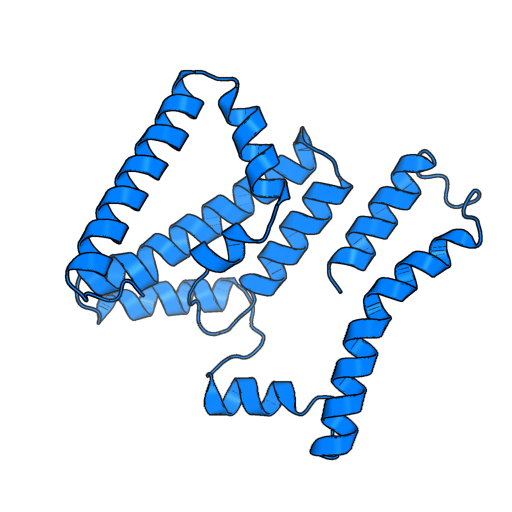 1.00 95.56 96 PHE A C 1
ATOM 793 O O . PHE A 1 96 ? 8.222 5.528 -0.386 1.00 95.56 96 PHE A O 1
ATOM 800 N N . PHE A 1 97 ? 8.035 4.876 -2.526 1.00 95.44 97 PHE A N 1
ATOM 801 C CA . PHE A 1 97 ? 6.626 4.504 -2.414 1.00 95.44 97 PHE A CA 1
ATOM 802 C C . PHE A 1 97 ? 6.418 3.242 -1.575 1.00 95.44 97 PHE A C 1
ATOM 804 O O . PHE A 1 97 ? 5.387 3.138 -0.913 1.00 95.44 97 PHE A O 1
ATOM 811 N N . MET A 1 98 ? 7.393 2.329 -1.512 1.00 95.69 98 MET A N 1
ATOM 812 C CA . MET A 1 98 ? 7.366 1.232 -0.543 1.00 95.69 98 MET A CA 1
ATOM 813 C C . MET A 1 98 ? 7.332 1.775 0.890 1.00 95.69 98 MET A C 1
ATOM 815 O O . MET A 1 98 ? 6.419 1.430 1.645 1.00 95.69 98 MET A O 1
ATOM 819 N N . VAL A 1 99 ? 8.270 2.656 1.252 1.00 97.06 99 VAL A N 1
ATOM 820 C CA . VAL A 1 99 ? 8.364 3.219 2.610 1.00 97.06 99 VAL A CA 1
ATOM 821 C C . VAL A 1 99 ? 7.153 4.094 2.921 1.00 97.06 99 VAL A C 1
ATOM 823 O O . VAL A 1 99 ? 6.548 3.961 3.986 1.00 97.06 99 VAL A O 1
ATOM 826 N N . LEU A 1 100 ? 6.756 4.953 1.980 1.00 97.12 100 LEU A N 1
ATOM 827 C CA . LEU A 1 100 ? 5.586 5.816 2.116 1.00 97.12 100 LEU A CA 1
ATOM 828 C C . LEU A 1 100 ? 4.308 4.989 2.300 1.00 97.12 100 LEU A C 1
ATOM 830 O O . LEU A 1 100 ? 3.509 5.276 3.191 1.00 97.12 100 LEU A O 1
ATOM 834 N N . GLY A 1 101 ? 4.131 3.937 1.497 1.00 97.38 101 GLY A N 1
ATOM 835 C CA . GLY A 1 101 ? 2.998 3.025 1.592 1.00 97.38 101 GLY A CA 1
ATOM 836 C C . GLY A 1 101 ? 2.928 2.325 2.947 1.00 97.38 101 GLY A C 1
ATOM 837 O O . GLY A 1 101 ? 1.850 2.262 3.540 1.00 97.38 101 GLY A O 1
ATOM 838 N N . LEU A 1 102 ? 4.069 1.875 3.482 1.00 97.75 102 LEU A N 1
ATOM 839 C CA . LEU A 1 102 ? 4.145 1.272 4.814 1.00 97.75 102 LEU A CA 1
ATOM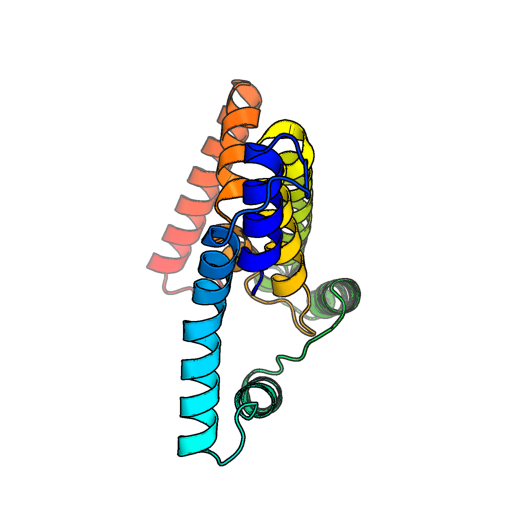 840 C C . LEU A 1 102 ? 3.762 2.282 5.898 1.00 97.75 102 LEU A C 1
ATOM 842 O O . LEU A 1 102 ? 2.881 2.010 6.712 1.00 97.75 102 LEU A O 1
ATOM 846 N N . ALA A 1 103 ? 4.377 3.466 5.879 1.00 98.19 103 ALA A N 1
ATOM 847 C CA . ALA A 1 103 ? 4.133 4.513 6.866 1.00 98.19 103 ALA A CA 1
ATOM 848 C C . ALA A 1 103 ? 2.658 4.946 6.889 1.00 98.19 103 ALA A C 1
ATOM 850 O O . ALA A 1 103 ? 2.051 5.031 7.957 1.00 98.19 103 ALA A O 1
ATOM 851 N N . LEU A 1 104 ? 2.049 5.157 5.718 1.00 98.19 104 LEU A N 1
ATOM 852 C CA . LEU A 1 104 ? 0.642 5.550 5.607 1.00 98.19 104 LEU A CA 1
ATOM 853 C C . LEU A 1 104 ? -0.322 4.412 5.968 1.00 98.19 104 LEU A C 1
ATOM 855 O O . LEU A 1 104 ? -1.410 4.689 6.477 1.00 98.19 104 LEU A O 1
ATOM 859 N N . SER A 1 105 ? 0.076 3.153 5.766 1.00 98.00 105 SER A N 1
ATOM 860 C CA . SER A 1 105 ? -0.692 1.978 6.203 1.00 98.00 105 SER A CA 1
ATOM 861 C C . SER A 1 105 ? -0.662 1.810 7.725 1.00 98.00 105 SER A C 1
ATOM 863 O O . SER A 1 105 ? -1.704 1.581 8.339 1.00 98.00 105 SER A O 1
ATOM 865 N N . ILE A 1 106 ? 0.503 2.004 8.357 1.00 98.25 106 ILE A N 1
ATOM 866 C CA . ILE A 1 106 ? 0.629 2.052 9.824 1.00 98.25 106 ILE A CA 1
ATOM 867 C C . ILE A 1 106 ? -0.193 3.222 10.374 1.00 98.25 106 ILE A C 1
ATOM 869 O O . ILE A 1 106 ? -0.951 3.058 11.328 1.00 98.25 106 ILE A O 1
ATOM 873 N N . TYR A 1 107 ? -0.114 4.397 9.744 1.00 98.25 107 TYR A N 1
ATOM 874 C CA . TYR A 1 107 ? -0.926 5.546 10.138 1.00 98.25 107 TYR A CA 1
ATOM 875 C C . TYR A 1 107 ? -2.428 5.244 10.047 1.00 98.25 107 TYR A C 1
ATOM 877 O O . TYR A 1 107 ? -3.170 5.573 10.971 1.00 98.25 107 TYR A O 1
ATOM 885 N N . ALA A 1 108 ? -2.878 4.562 8.987 1.00 97.94 108 ALA A N 1
ATOM 886 C CA . ALA A 1 108 ? -4.275 4.159 8.841 1.00 97.94 108 ALA A CA 1
ATOM 887 C C . ALA A 1 108 ? -4.736 3.254 9.995 1.00 97.94 108 ALA A C 1
ATOM 889 O O . ALA A 1 108 ? -5.834 3.449 10.523 1.00 97.94 108 ALA A O 1
ATOM 890 N N . LEU A 1 109 ? -3.877 2.322 10.427 1.00 97.06 109 LEU A N 1
ATOM 891 C CA . LEU A 1 109 ? -4.137 1.434 11.564 1.00 97.06 109 LEU A CA 1
ATOM 892 C C . LEU A 1 109 ? -4.311 2.201 12.874 1.00 97.06 109 LEU A C 1
ATOM 894 O O . LEU A 1 109 ? -5.183 1.861 13.669 1.00 97.06 109 LEU A O 1
ATOM 898 N N . LEU A 1 110 ? -3.503 3.240 13.083 1.00 97.19 110 LEU A N 1
ATOM 899 C CA . LEU A 1 110 ? -3.459 3.981 14.342 1.00 97.19 110 LEU A CA 1
ATOM 900 C C . LEU A 1 110 ? -4.448 5.153 14.412 1.00 97.19 110 LEU A C 1
ATOM 902 O O . LEU A 1 110 ? -4.856 5.530 15.510 1.00 97.19 110 LEU A O 1
ATOM 906 N N . LYS A 1 111 ? -4.775 5.787 13.279 1.00 96.88 111 LYS A N 1
ATOM 907 C CA . LYS A 1 111 ? -5.451 7.100 13.246 1.00 96.88 111 LYS A CA 1
ATOM 908 C C . LYS A 1 111 ? -6.690 7.179 12.356 1.00 96.88 111 LYS A C 1
ATOM 910 O O . LYS A 1 111 ? -7.453 8.125 12.524 1.00 96.88 111 LYS A O 1
ATOM 915 N N . VAL A 1 112 ? -6.901 6.237 11.434 1.00 95.88 112 VAL A N 1
ATOM 916 C CA . VAL A 1 112 ? -8.092 6.231 10.564 1.00 95.88 112 VAL A CA 1
ATOM 917 C C . VAL A 1 112 ? -9.137 5.275 11.129 1.00 95.88 112 VAL A C 1
ATOM 919 O O . VAL A 1 112 ? -10.149 5.700 11.675 1.00 95.88 112 VAL A O 1
ATOM 922 N N . ARG A 1 113 ? -8.894 3.971 10.988 1.00 95.38 113 ARG A N 1
ATOM 923 C CA . ARG A 1 113 ? -9.759 2.896 11.473 1.00 95.38 113 ARG A CA 1
ATOM 924 C C . ARG A 1 113 ? -8.972 1.595 11.431 1.00 95.38 113 ARG A C 1
ATOM 926 O O . ARG A 1 113 ? -8.331 1.314 10.421 1.00 95.38 113 ARG A O 1
ATOM 933 N N . VAL A 1 114 ? -9.061 0.777 12.478 1.00 96.12 114 VAL A N 1
ATOM 934 C CA . VAL A 1 114 ? -8.265 -0.459 12.578 1.00 96.12 114 VAL A CA 1
ATOM 935 C C . VAL A 1 114 ? -8.521 -1.393 11.388 1.00 96.12 114 VAL A C 1
ATOM 937 O O . VAL A 1 114 ? -7.568 -1.863 10.777 1.00 96.12 114 VAL A O 1
ATOM 940 N N . SER A 1 115 ? -9.780 -1.590 10.979 1.00 97.12 115 SER A N 1
ATOM 941 C CA . SER A 1 115 ? -10.129 -2.406 9.804 1.00 97.12 115 SER A CA 1
ATOM 942 C C . SER A 1 115 ? -9.485 -1.897 8.509 1.00 97.12 115 SER A C 1
ATOM 944 O O . SER A 1 115 ? -8.982 -2.687 7.709 1.00 97.12 115 SER A O 1
ATOM 946 N N . TYR A 1 116 ? -9.426 -0.576 8.323 1.00 97.44 116 TYR A N 1
ATOM 947 C CA . TYR A 1 116 ? -8.788 0.050 7.163 1.00 97.44 116 TYR A CA 1
ATOM 948 C C . TYR A 1 116 ? -7.265 -0.063 7.221 1.00 97.44 116 TYR A C 1
ATOM 950 O O . TYR A 1 116 ? -6.634 -0.315 6.199 1.00 97.44 116 TYR A O 1
ATOM 958 N N . GLY A 1 117 ? -6.668 0.065 8.405 1.00 97.50 117 GLY A N 1
ATOM 959 C CA . GLY A 1 117 ? -5.241 -0.180 8.598 1.00 97.50 117 GLY A CA 1
ATOM 960 C C . GLY A 1 117 ? -4.837 -1.624 8.337 1.00 97.50 117 GLY A C 1
ATOM 961 O O . GLY A 1 117 ? -3.833 -1.862 7.674 1.00 97.50 117 GLY A O 1
ATOM 962 N N . VAL A 1 118 ? -5.642 -2.590 8.788 1.00 97.62 118 VAL A N 1
ATOM 963 C CA . VAL A 1 118 ? -5.439 -4.018 8.499 1.00 97.62 118 VAL A CA 1
ATOM 964 C C . VAL A 1 118 ? -5.506 -4.269 6.996 1.00 97.62 118 VAL A C 1
ATOM 966 O O . VAL A 1 118 ? -4.614 -4.913 6.446 1.00 97.62 118 VAL A O 1
ATOM 969 N N . LEU A 1 119 ? -6.510 -3.708 6.312 1.00 97.62 119 LEU A N 1
ATOM 970 C CA . LEU A 1 119 ? -6.601 -3.783 4.855 1.00 97.62 119 LEU A CA 1
ATOM 971 C C . LEU A 1 119 ? -5.357 -3.192 4.181 1.00 97.62 119 LEU A C 1
ATOM 973 O O . LEU A 1 119 ? -4.804 -3.812 3.273 1.00 97.62 119 LEU A O 1
ATOM 977 N N . ALA A 1 120 ? -4.917 -2.012 4.620 1.00 97.75 120 ALA A N 1
ATOM 978 C CA . ALA A 1 120 ? -3.792 -1.302 4.027 1.00 97.75 120 ALA A CA 1
ATOM 979 C C . ALA A 1 120 ? -2.472 -2.053 4.211 1.00 97.75 120 ALA A C 1
ATOM 981 O O . ALA A 1 120 ? -1.770 -2.301 3.235 1.00 97.75 120 ALA A O 1
ATOM 982 N N . LEU A 1 121 ? -2.176 -2.489 5.438 1.00 97.50 121 LEU A N 1
ATOM 983 C CA . LEU A 1 121 ? -0.945 -3.204 5.767 1.00 97.50 121 LEU A CA 1
ATOM 984 C C . LEU A 1 121 ? -0.851 -4.548 5.057 1.00 97.50 121 LEU A C 1
ATOM 986 O O . LEU A 1 121 ? 0.197 -4.874 4.511 1.00 97.50 121 LEU A O 1
ATOM 990 N N . LEU A 1 122 ? -1.938 -5.319 5.028 1.00 97.00 122 LEU A N 1
ATOM 991 C CA . LEU A 1 122 ? -1.933 -6.609 4.346 1.00 97.00 122 LEU A CA 1
ATOM 992 C C . LEU A 1 122 ? -1.876 -6.448 2.819 1.00 97.00 122 LEU A C 1
ATOM 994 O O . LEU A 1 122 ? -1.211 -7.244 2.156 1.00 97.00 122 LEU A O 1
ATOM 998 N N . SER A 1 123 ? -2.518 -5.413 2.258 1.00 96.38 123 SER A N 1
ATOM 999 C CA . SER A 1 123 ? -2.382 -5.085 0.829 1.00 96.38 123 SER A CA 1
ATOM 1000 C C . SER A 1 123 ? -0.941 -4.709 0.497 1.00 96.38 123 SER A C 1
ATOM 1002 O O . SER A 1 123 ? -0.356 -5.280 -0.420 1.00 96.38 123 SER A O 1
ATOM 1004 N N . TRP A 1 124 ? -0.344 -3.810 1.286 1.00 96.31 124 TRP A N 1
ATOM 1005 C CA . TRP A 1 124 ? 1.052 -3.405 1.146 1.00 96.31 124 TRP A CA 1
ATOM 1006 C C . TRP A 1 124 ? 1.999 -4.605 1.254 1.00 96.31 124 TRP A C 1
ATOM 1008 O O . TRP A 1 124 ? 2.889 -4.762 0.419 1.00 96.31 124 TRP A O 1
ATOM 1018 N N . LEU A 1 125 ? 1.772 -5.489 2.230 1.00 95.50 125 LEU A N 1
ATOM 1019 C CA . LEU A 1 125 ? 2.600 -6.670 2.449 1.00 95.50 125 LEU A CA 1
ATOM 1020 C C . LEU A 1 125 ? 2.567 -7.592 1.231 1.00 95.50 125 LEU A C 1
ATOM 1022 O O . LEU A 1 125 ? 3.618 -7.955 0.720 1.00 95.50 125 LEU A O 1
ATOM 1026 N N . ILE A 1 126 ? 1.383 -7.933 0.717 1.00 93.00 126 ILE A N 1
ATOM 1027 C CA . ILE A 1 126 ? 1.262 -8.811 -0.458 1.00 93.00 126 ILE A CA 1
ATOM 1028 C C . ILE A 1 126 ? 1.890 -8.174 -1.698 1.00 93.00 126 ILE A C 1
ATOM 1030 O O . ILE A 1 126 ? 2.594 -8.848 -2.443 1.00 93.00 126 ILE A O 1
ATOM 1034 N N . MET A 1 127 ? 1.674 -6.877 -1.909 1.00 92.38 127 MET A N 1
ATOM 1035 C CA . MET A 1 127 ? 2.171 -6.173 -3.093 1.00 92.38 127 MET A CA 1
ATOM 1036 C C . MET A 1 127 ? 3.692 -5.984 -3.093 1.00 92.38 127 MET A C 1
ATOM 1038 O O . MET A 1 127 ? 4.301 -5.935 -4.160 1.00 92.38 127 MET A O 1
ATOM 1042 N N . THR A 1 128 ? 4.308 -5.911 -1.912 1.00 93.19 128 THR A N 1
ATOM 1043 C CA . THR A 1 128 ? 5.769 -5.842 -1.752 1.00 93.19 128 THR A CA 1
ATOM 1044 C C . THR A 1 128 ? 6.427 -7.220 -1.640 1.00 93.19 128 THR A C 1
ATOM 1046 O O . THR A 1 128 ? 7.636 -7.324 -1.852 1.00 93.19 128 THR A O 1
ATOM 1049 N N . SER A 1 129 ? 5.656 -8.282 -1.376 1.00 93.00 129 SER A N 1
ATOM 1050 C CA . SER A 1 129 ? 6.140 -9.666 -1.245 1.00 93.00 129 SER A CA 1
ATOM 1051 C C . SER A 1 129 ? 6.361 -10.352 -2.600 1.00 93.00 129 SER A C 1
ATOM 1053 O O . SER A 1 129 ? 5.769 -11.384 -2.920 1.00 93.00 129 SER A O 1
ATOM 1055 N N . THR A 1 130 ? 7.216 -9.754 -3.426 1.00 88.81 130 THR A N 1
ATOM 1056 C CA . THR A 1 130 ? 7.594 -10.254 -4.751 1.00 88.81 130 THR A CA 1
ATOM 1057 C C . THR A 1 130 ? 9.102 -10.152 -4.935 1.00 88.81 130 THR A C 1
ATOM 1059 O O . THR A 1 130 ? 9.700 -9.146 -4.563 1.00 88.81 130 THR A O 1
ATOM 1062 N N . TRP A 1 131 ? 9.698 -11.157 -5.585 1.00 84.44 131 TRP A N 1
ATOM 1063 C CA . TRP A 1 131 ? 11.139 -11.206 -5.884 1.00 84.44 131 TRP A CA 1
ATOM 1064 C C . TRP A 1 131 ? 11.662 -9.934 -6.563 1.00 84.44 131 TRP A C 1
ATOM 1066 O O . TRP A 1 131 ? 12.677 -9.379 -6.164 1.00 84.44 131 TRP A O 1
ATOM 1076 N N . TRP A 1 132 ? 10.957 -9.448 -7.586 1.00 82.56 132 TRP A N 1
ATOM 1077 C CA . TRP A 1 132 ? 11.332 -8.233 -8.307 1.00 82.56 132 TRP A CA 1
ATOM 1078 C C . TRP A 1 132 ? 10.299 -7.132 -8.087 1.00 82.56 132 TRP A C 1
ATOM 1080 O O . TRP A 1 132 ? 9.123 -7.313 -8.438 1.00 82.56 132 TRP A O 1
ATOM 1090 N N . TRP A 1 133 ? 10.720 -6.001 -7.519 1.00 88.81 133 TRP A N 1
ATOM 1091 C CA . TRP A 1 133 ? 9.869 -4.822 -7.392 1.00 88.81 133 TRP A CA 1
ATOM 1092 C C . TRP A 1 133 ? 9.753 -4.112 -8.728 1.00 88.81 133 TRP A C 1
ATOM 1094 O O . TRP A 1 133 ? 10.731 -3.791 -9.394 1.00 88.81 133 TRP A O 1
ATOM 1104 N N . GLN A 1 134 ? 8.506 -3.918 -9.122 1.00 85.06 134 GLN A N 1
ATOM 1105 C CA . GLN A 1 134 ? 8.150 -3.180 -10.313 1.00 85.06 134 GLN A CA 1
ATOM 1106 C C . GLN A 1 134 ? 6.729 -2.689 -10.111 1.00 85.06 134 GLN A C 1
ATOM 1108 O O . GLN A 1 134 ? 5.820 -3.502 -9.890 1.00 85.06 134 GLN A O 1
ATOM 1113 N N . SER A 1 135 ? 6.559 -1.377 -10.218 1.00 89.00 135 SER A N 1
ATOM 1114 C CA . SER A 1 135 ? 5.293 -0.677 -10.072 1.00 89.00 135 SER A CA 1
ATOM 1115 C C . SER A 1 135 ? 4.741 -0.635 -8.639 1.00 89.00 135 SER A C 1
ATOM 1117 O O . SER A 1 135 ? 3.522 -0.572 -8.471 1.00 89.00 135 SER A O 1
ATOM 1119 N N . ILE A 1 136 ? 5.587 -0.608 -7.602 1.00 93.44 136 ILE A N 1
ATOM 1120 C CA . ILE A 1 136 ? 5.162 -0.307 -6.223 1.00 93.44 136 ILE A CA 1
ATOM 1121 C C . ILE A 1 136 ? 4.355 1.001 -6.155 1.00 93.44 136 ILE A C 1
ATOM 1123 O O . ILE A 1 136 ? 3.286 0.964 -5.542 1.00 93.44 136 ILE A O 1
ATOM 1127 N N . PRO A 1 137 ? 4.738 2.117 -6.820 1.00 92.62 137 PRO A N 1
ATOM 1128 C CA . PRO A 1 137 ? 3.909 3.324 -6.830 1.00 92.62 137 PRO A CA 1
ATOM 1129 C C . PRO A 1 137 ? 2.476 3.045 -7.306 1.00 92.62 137 PRO A C 1
ATOM 1131 O O . PRO A 1 137 ? 1.515 3.479 -6.677 1.00 92.62 137 PRO A O 1
ATOM 1134 N N . ARG A 1 138 ? 2.314 2.231 -8.360 1.00 91.38 138 ARG A N 1
ATOM 1135 C CA . ARG A 1 138 ? 1.002 1.819 -8.889 1.00 91.38 138 ARG A CA 1
ATOM 1136 C C . ARG A 1 138 ? 0.224 0.949 -7.905 1.00 91.38 138 ARG A C 1
ATOM 1138 O O . ARG A 1 138 ? -0.990 1.076 -7.802 1.00 91.38 138 ARG A O 1
ATOM 1145 N N . TYR A 1 139 ? 0.899 0.050 -7.203 1.00 93.12 139 TYR A N 1
ATOM 1146 C CA . TYR A 1 139 ? 0.256 -0.820 -6.221 1.00 93.12 139 TYR A CA 1
ATOM 1147 C C . TYR A 1 139 ? -0.215 -0.049 -4.989 1.00 93.12 139 TYR A C 1
ATOM 1149 O O . TYR A 1 139 ? -1.314 -0.283 -4.499 1.00 93.12 139 TYR A O 1
ATOM 1157 N N . VAL A 1 140 ? 0.554 0.939 -4.540 1.00 94.69 140 VAL A N 1
ATOM 1158 C CA . VAL A 1 140 ? 0.158 1.835 -3.447 1.00 94.69 140 VAL A CA 1
ATOM 1159 C C . VAL A 1 140 ? -1.102 2.635 -3.808 1.00 94.69 140 VAL A C 1
ATOM 1161 O O . VAL A 1 140 ? -1.961 2.827 -2.949 1.00 94.69 140 VAL A O 1
ATOM 1164 N N . LEU A 1 141 ? -1.274 3.025 -5.079 1.00 94.12 141 LEU A N 1
ATOM 1165 C CA . LEU A 1 141 ? -2.448 3.780 -5.543 1.00 94.12 141 LEU A CA 1
ATOM 1166 C C . LEU A 1 141 ? -3.786 3.044 -5.387 1.00 94.12 141 LEU A C 1
ATOM 1168 O O . LEU A 1 141 ? -4.816 3.705 -5.311 1.00 94.12 141 LEU A O 1
ATOM 1172 N N . VAL A 1 142 ? -3.815 1.709 -5.342 1.00 95.25 142 VAL A N 1
ATOM 1173 C CA . VAL A 1 142 ? -5.085 0.969 -5.176 1.00 95.25 142 VAL A CA 1
ATOM 1174 C C . VAL A 1 142 ? -5.462 0.746 -3.708 1.00 95.25 142 VAL A C 1
ATOM 1176 O O . VAL A 1 142 ? -6.555 0.265 -3.407 1.00 95.25 142 VAL A O 1
ATOM 1179 N N . ILE A 1 143 ? -4.587 1.118 -2.771 1.00 96.25 143 ILE A N 1
ATOM 1180 C CA . ILE A 1 143 ? -4.813 0.956 -1.335 1.00 96.25 143 ILE A CA 1
ATOM 1181 C C . ILE A 1 143 ? -5.565 2.187 -0.817 1.00 96.25 143 ILE A C 1
ATOM 1183 O O . ILE A 1 143 ? -4.973 3.117 -0.274 1.00 96.25 143 ILE A O 1
ATOM 1187 N N . PHE A 1 144 ? -6.894 2.200 -0.967 1.00 96.38 144 PHE A N 1
ATOM 1188 C CA . PHE A 1 144 ? -7.710 3.384 -0.658 1.00 96.38 144 PHE A CA 1
ATOM 1189 C C . PHE A 1 144 ? -7.473 4.019 0.736 1.00 96.38 144 PHE A C 1
ATOM 1191 O O . PHE A 1 144 ? -7.515 5.250 0.823 1.00 96.38 144 PHE A O 1
ATOM 1198 N N . PRO A 1 145 ? -7.191 3.266 1.830 1.00 97.44 145 PRO A N 1
ATOM 1199 C CA . PRO A 1 145 ? -6.955 3.875 3.138 1.00 97.44 145 PRO A CA 1
ATOM 1200 C C . PRO A 1 145 ? -5.756 4.822 3.180 1.00 97.44 145 PRO A C 1
ATOM 1202 O O . PRO A 1 145 ? -5.713 5.706 4.029 1.00 97.44 145 PRO A O 1
ATOM 1205 N N . ILE A 1 146 ? -4.802 4.682 2.257 1.00 96.75 146 ILE A N 1
ATOM 1206 C CA . ILE A 1 146 ? -3.649 5.579 2.154 1.00 96.75 146 ILE A CA 1
ATOM 1207 C C . ILE A 1 146 ? -4.102 7.012 1.856 1.00 96.75 146 ILE A C 1
ATOM 1209 O O . ILE A 1 146 ? -3.586 7.952 2.459 1.00 96.75 146 ILE A O 1
ATOM 1213 N N . PHE A 1 147 ? -5.124 7.200 1.017 1.00 96.81 147 PHE A N 1
ATOM 1214 C CA . PHE A 1 147 ? -5.679 8.531 0.749 1.00 96.81 147 PHE A CA 1
ATOM 1215 C C . PHE A 1 147 ? -6.442 9.098 1.949 1.00 96.81 147 PHE A C 1
ATOM 1217 O O . PHE A 1 147 ? -6.454 10.312 2.144 1.00 96.81 147 PHE A O 1
ATOM 1224 N N . LEU A 1 148 ? -7.027 8.240 2.794 1.00 97.94 148 LEU A N 1
ATOM 1225 C CA . LEU A 1 148 ? -7.617 8.670 4.066 1.00 97.94 148 LEU A CA 1
ATOM 1226 C C . LEU A 1 148 ? -6.535 9.127 5.052 1.00 97.94 148 LEU A C 1
ATOM 1228 O O . LEU A 1 148 ? -6.694 10.154 5.705 1.00 97.94 148 LEU A O 1
ATOM 1232 N N . SER A 1 149 ? -5.406 8.419 5.125 1.00 98.06 149 SER A N 1
ATOM 1233 C CA . SER A 1 149 ? -4.247 8.866 5.906 1.00 98.06 149 SER A CA 1
ATOM 1234 C C . SER A 1 149 ? -3.744 10.230 5.423 1.00 98.06 149 SER A C 1
ATOM 1236 O O . SER A 1 149 ? -3.562 11.143 6.230 1.00 98.06 149 SER A O 1
ATOM 1238 N N . LEU A 1 150 ? -3.579 10.400 4.106 1.00 97.38 150 LEU A N 1
ATOM 1239 C CA . LEU A 1 150 ? -3.151 11.667 3.506 1.00 97.38 150 LEU A CA 1
ATOM 1240 C C . LEU A 1 150 ? -4.146 12.804 3.762 1.00 97.38 150 LEU A C 1
ATOM 1242 O O . LEU A 1 150 ? -3.713 13.915 4.053 1.00 97.38 150 LEU A O 1
ATOM 1246 N N . SER A 1 151 ? -5.458 12.550 3.709 1.00 97.00 151 SER A N 1
ATOM 1247 C CA . SER A 1 151 ? -6.469 13.589 3.948 1.00 97.00 151 SER A CA 1
ATOM 1248 C C . SER A 1 151 ? -6.482 14.077 5.400 1.00 97.00 151 SER A C 1
ATOM 1250 O O . SER A 1 151 ? -6.653 15.271 5.650 1.00 97.00 151 SER A O 1
ATOM 1252 N N . ILE A 1 152 ? -6.239 13.186 6.369 1.00 97.81 152 ILE A N 1
ATOM 1253 C CA . ILE A 1 152 ? -6.100 13.570 7.780 1.00 97.81 152 ILE A CA 1
ATOM 1254 C C . ILE A 1 152 ? -4.816 14.378 7.992 1.00 97.81 152 ILE A C 1
ATOM 1256 O O . ILE A 1 152 ? -4.860 15.431 8.629 1.00 97.81 152 ILE A O 1
ATOM 1260 N N . LEU A 1 153 ? -3.685 13.928 7.438 1.00 97.38 153 LEU A N 1
ATOM 1261 C CA . LEU A 1 153 ? -2.409 14.651 7.514 1.00 97.38 153 LEU A CA 1
ATOM 1262 C C . LEU A 1 153 ? -2.492 16.030 6.835 1.00 97.38 153 LEU A C 1
ATOM 1264 O O . LEU A 1 153 ? -1.981 17.020 7.363 1.00 97.38 153 LEU A O 1
ATOM 1268 N N . GLY A 1 154 ? -3.216 16.113 5.719 1.00 97.38 154 GLY A N 1
ATOM 1269 C CA . GLY A 1 154 ? -3.511 17.338 4.977 1.00 97.38 154 GLY A CA 1
ATOM 1270 C C . GLY A 1 154 ? -4.406 18.340 5.717 1.00 97.38 154 GLY A C 1
ATOM 1271 O O . GLY A 1 154 ? -4.620 19.445 5.230 1.00 97.38 154 GLY A O 1
ATOM 1272 N N . ARG A 1 155 ? -4.894 18.041 6.928 1.00 96.94 155 ARG A N 1
ATOM 1273 C CA . ARG A 1 155 ? -5.504 19.079 7.782 1.00 96.94 155 ARG A CA 1
ATOM 1274 C C . ARG A 1 155 ? -4.492 20.156 8.175 1.00 96.94 155 ARG A C 1
ATOM 1276 O O . ARG A 1 155 ? -4.869 21.305 8.396 1.00 96.94 155 ARG A O 1
ATOM 1283 N N . ASN A 1 156 ? -3.205 19.806 8.243 1.00 97.69 156 ASN A N 1
ATOM 1284 C CA . ASN A 1 156 ? -2.138 20.788 8.371 1.00 97.69 156 ASN A CA 1
ATOM 1285 C C . ASN A 1 156 ? -1.877 21.442 7.004 1.00 97.69 156 ASN A C 1
ATOM 1287 O O . ASN A 1 156 ? -1.506 20.765 6.047 1.00 97.69 156 ASN A O 1
ATOM 1291 N N . ARG A 1 157 ? -2.020 22.772 6.929 1.00 96.88 157 ARG A N 1
ATOM 1292 C CA . ARG A 1 157 ? -1.865 23.541 5.681 1.00 96.88 157 ARG A CA 1
ATOM 1293 C C . ARG A 1 157 ? -0.507 23.337 5.008 1.00 96.88 157 ARG A C 1
ATOM 1295 O O . ARG A 1 157 ? -0.463 23.231 3.787 1.00 96.88 157 ARG A O 1
ATOM 1302 N N . ALA A 1 158 ? 0.577 23.254 5.782 1.00 97.94 158 ALA A N 1
ATOM 1303 C CA . ALA A 1 158 ? 1.916 23.042 5.237 1.00 97.94 158 ALA A CA 1
ATOM 1304 C C . ALA A 1 158 ? 2.048 21.641 4.623 1.00 97.94 158 ALA A C 1
ATOM 1306 O O . ALA A 1 158 ? 2.526 21.497 3.502 1.00 97.94 158 ALA A O 1
ATOM 1307 N N . VAL A 1 159 ? 1.549 20.614 5.318 1.00 97.44 159 VAL A N 1
ATOM 1308 C CA . VAL A 1 159 ? 1.554 19.230 4.817 1.00 97.44 159 VAL A CA 1
ATOM 1309 C C . VAL A 1 159 ? 0.679 19.100 3.570 1.00 97.44 159 VAL A C 1
ATOM 1311 O O . VAL A 1 159 ? 1.098 18.495 2.587 1.00 97.44 159 VAL A O 1
ATOM 1314 N N . ASN A 1 160 ? -0.502 19.722 3.567 1.00 97.75 160 ASN A N 1
ATOM 1315 C CA . ASN A 1 160 ? -1.388 19.739 2.406 1.00 97.75 160 ASN A CA 1
ATOM 1316 C C . ASN A 1 160 ? -0.742 20.397 1.187 1.00 97.75 160 ASN A C 1
ATOM 1318 O O . ASN A 1 160 ? -0.855 19.885 0.073 1.00 97.75 160 ASN A O 1
ATOM 1322 N N . PHE A 1 161 ? -0.061 21.525 1.406 1.00 97.81 161 PHE A N 1
ATOM 1323 C CA . PHE A 1 161 ? 0.673 22.215 0.356 1.00 97.81 161 PHE A CA 1
ATOM 1324 C C . PHE A 1 161 ? 1.758 21.311 -0.228 1.00 97.81 161 PHE A C 1
ATOM 1326 O O . PHE A 1 161 ? 1.804 21.157 -1.442 1.00 97.81 161 PHE A O 1
ATOM 1333 N N . ILE A 1 162 ? 2.558 20.648 0.615 1.00 97.62 162 ILE A N 1
ATOM 1334 C CA . ILE A 1 162 ? 3.594 19.705 0.169 1.00 97.62 162 ILE A CA 1
ATOM 1335 C C . ILE A 1 162 ? 2.975 18.574 -0.662 1.00 97.62 162 ILE A C 1
ATOM 1337 O O . ILE A 1 162 ? 3.399 18.357 -1.791 1.00 97.62 162 ILE A O 1
ATOM 1341 N N . ILE A 1 163 ? 1.938 17.897 -0.153 1.00 95.88 163 ILE A N 1
ATOM 1342 C CA . ILE A 1 163 ? 1.275 16.791 -0.866 1.00 95.88 163 ILE A CA 1
ATOM 1343 C C . ILE A 1 163 ? 0.754 17.261 -2.229 1.00 95.88 163 ILE A C 1
ATOM 1345 O O . ILE A 1 163 ? 1.021 16.623 -3.248 1.00 95.88 163 ILE A O 1
ATOM 1349 N N . THR A 1 164 ? 0.027 18.378 -2.257 1.00 96.88 164 THR A N 1
ATOM 1350 C CA . THR A 1 164 ? -0.615 18.893 -3.474 1.00 96.88 164 THR A CA 1
ATOM 1351 C C . THR A 1 164 ? 0.423 19.365 -4.484 1.00 96.88 164 THR A C 1
ATOM 1353 O O . THR A 1 164 ? 0.373 18.972 -5.647 1.00 96.88 164 THR A O 1
ATOM 1356 N N . PHE A 1 165 ? 1.398 20.161 -4.042 1.00 97.75 165 PHE A N 1
ATOM 1357 C CA . PHE A 1 165 ? 2.462 20.682 -4.892 1.00 97.75 165 PHE A CA 1
ATOM 1358 C C . PHE A 1 165 ? 3.306 19.551 -5.483 1.00 97.75 165 PHE A C 1
ATOM 1360 O O . PHE A 1 165 ? 3.492 19.506 -6.697 1.00 97.75 165 PHE A O 1
ATOM 1367 N N . SER A 1 166 ? 3.750 18.592 -4.662 1.00 95.31 166 SER A N 1
ATOM 1368 C CA . SER A 1 166 ? 4.500 17.427 -5.139 1.00 95.31 166 SER A CA 1
ATOM 1369 C C . SER A 1 166 ? 3.683 16.580 -6.115 1.00 95.31 166 SER A C 1
ATOM 1371 O O . SER A 1 166 ? 4.223 16.141 -7.128 1.00 95.31 166 SER A O 1
ATOM 1373 N N . SER A 1 167 ? 2.386 16.386 -5.859 1.00 94.38 167 SER A N 1
ATOM 1374 C CA . SER A 1 167 ? 1.505 15.623 -6.754 1.00 94.38 167 SER A CA 1
ATOM 1375 C C . SER A 1 167 ? 1.333 16.308 -8.109 1.00 94.38 167 SER A C 1
ATOM 1377 O O . SER A 1 167 ? 1.478 15.656 -9.139 1.00 94.38 167 SER A O 1
ATOM 1379 N N . ILE A 1 168 ? 1.078 17.621 -8.124 1.00 97.06 168 ILE A N 1
ATOM 1380 C CA . ILE A 1 168 ? 0.938 18.407 -9.360 1.00 97.06 168 ILE A CA 1
ATOM 1381 C C . ILE A 1 168 ? 2.253 18.424 -10.138 1.00 97.06 168 ILE A C 1
ATOM 1383 O O . ILE A 1 168 ? 2.248 18.228 -11.352 1.00 97.06 168 ILE A O 1
ATOM 1387 N N . LEU A 1 169 ? 3.379 18.624 -9.450 1.00 95.94 169 LEU A N 1
ATOM 1388 C CA . LEU A 1 169 ? 4.698 18.641 -10.072 1.00 95.94 169 LEU A CA 1
ATOM 1389 C C . LEU A 1 169 ? 5.017 17.295 -10.730 1.00 95.94 169 LEU A C 1
ATOM 1391 O O . LEU A 1 169 ? 5.368 17.260 -11.907 1.00 95.94 169 LEU A O 1
ATOM 1395 N N . LEU A 1 170 ? 4.858 16.186 -10.001 1.00 9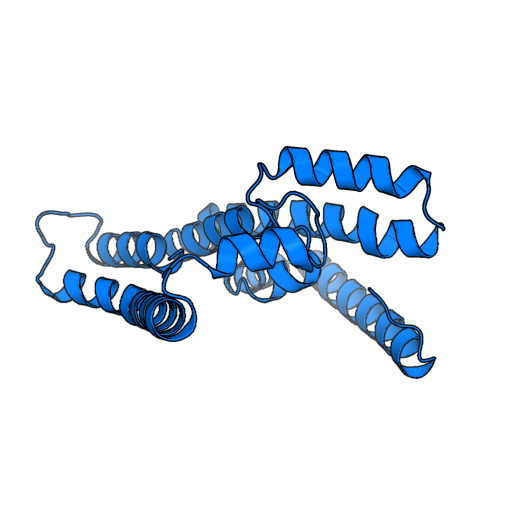1.75 170 LEU A N 1
ATOM 1396 C CA . LEU A 1 170 ? 5.086 14.846 -10.543 1.00 91.75 170 LEU A CA 1
ATOM 1397 C C . LEU A 1 170 ? 4.122 14.535 -11.690 1.00 91.75 170 LEU A C 1
ATOM 1399 O O . LEU A 1 170 ? 4.554 14.021 -12.718 1.00 91.75 170 LEU A O 1
ATOM 1403 N N . TYR A 1 171 ? 2.844 14.898 -11.555 1.00 93.69 171 TYR A N 1
ATOM 1404 C CA . TYR A 1 171 ? 1.859 14.738 -12.622 1.00 93.69 171 TYR A CA 1
ATOM 1405 C C . TYR A 1 171 ? 2.278 15.479 -13.896 1.00 93.69 171 TYR A C 1
ATOM 1407 O O . TYR A 1 171 ? 2.317 14.875 -14.965 1.00 93.69 171 TYR A O 1
ATOM 1415 N N . ALA A 1 172 ? 2.661 16.754 -13.790 1.00 95.19 172 ALA A N 1
ATOM 1416 C CA . ALA A 1 172 ? 3.121 17.543 -14.92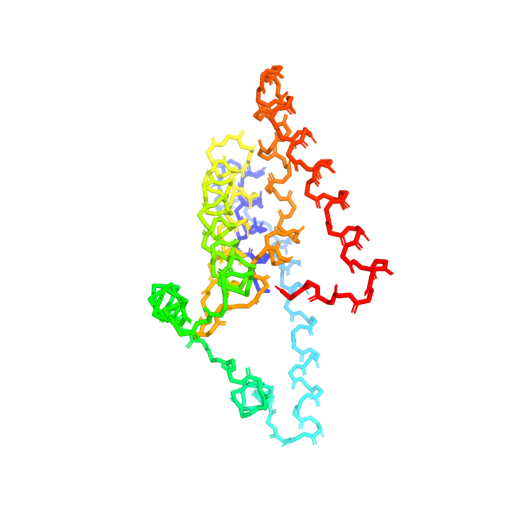8 1.00 95.19 172 ALA A CA 1
ATOM 1417 C C . ALA A 1 172 ? 4.385 16.944 -15.566 1.00 95.19 172 ALA A C 1
ATOM 1419 O O . ALA A 1 172 ? 4.460 16.821 -16.788 1.00 95.19 172 ALA A O 1
ATOM 1420 N N . LEU A 1 173 ? 5.357 16.515 -14.753 1.00 91.38 173 LEU A N 1
ATOM 1421 C CA . LEU A 1 173 ? 6.579 15.871 -15.238 1.00 91.38 173 LEU A CA 1
ATOM 1422 C C . LEU A 1 173 ? 6.272 14.585 -16.014 1.00 91.38 173 LEU A C 1
ATOM 1424 O O . LEU A 1 173 ? 6.764 14.417 -17.130 1.00 91.38 173 LEU A O 1
ATOM 1428 N N . PHE A 1 174 ? 5.445 13.694 -15.466 1.00 88.62 174 PHE A N 1
ATOM 1429 C CA . PHE A 1 174 ? 5.084 12.447 -16.143 1.00 88.62 174 PHE A CA 1
ATOM 1430 C C . PHE A 1 174 ? 4.218 12.681 -17.379 1.00 88.62 174 PHE A C 1
ATOM 1432 O O . PHE A 1 174 ? 4.405 11.993 -18.381 1.00 88.62 174 PHE A O 1
ATOM 1439 N N . LEU A 1 175 ? 3.340 13.686 -17.356 1.00 92.75 175 LEU A N 1
ATOM 1440 C CA . LEU A 1 175 ? 2.560 14.087 -18.523 1.00 92.75 175 LEU A CA 1
ATOM 1441 C C . LEU A 1 175 ? 3.474 14.560 -19.663 1.00 92.75 175 LEU A C 1
ATOM 1443 O O . LEU A 1 175 ? 3.291 14.147 -20.804 1.00 92.75 175 LEU A O 1
ATOM 1447 N N . ILE A 1 176 ? 4.507 15.356 -19.365 1.00 92.44 176 ILE A N 1
ATOM 1448 C CA . ILE A 1 176 ? 5.500 15.781 -20.365 1.00 92.44 176 ILE A CA 1
ATOM 1449 C C . ILE A 1 176 ? 6.240 14.575 -20.954 1.00 92.44 176 ILE A C 1
ATOM 1451 O O . ILE A 1 176 ? 6.439 14.515 -22.168 1.00 92.44 176 ILE A O 1
ATOM 1455 N N . GLN A 1 177 ? 6.648 13.605 -20.129 1.00 88.06 177 GLN A N 1
ATOM 1456 C CA . GLN A 1 177 ? 7.317 12.400 -20.639 1.00 88.06 177 GLN A CA 1
ATOM 1457 C C . GLN A 1 177 ? 6.390 11.576 -21.536 1.00 88.06 177 GLN A C 1
ATOM 1459 O O . GLN A 1 177 ? 6.800 11.177 -22.628 1.00 88.06 177 GLN A O 1
ATOM 1464 N N . LEU A 1 178 ? 5.128 11.416 -21.128 1.00 89.88 178 LEU A N 1
ATOM 1465 C CA . LEU A 1 178 ? 4.103 10.725 -21.904 1.00 89.88 178 LEU A CA 1
ATOM 1466 C C . LEU A 1 178 ? 3.907 11.372 -23.283 1.00 89.88 178 LEU A C 1
ATOM 1468 O O . LEU A 1 178 ? 3.944 10.676 -24.295 1.00 89.88 178 LEU A O 1
ATOM 1472 N N . VAL A 1 179 ? 3.774 12.703 -23.339 1.00 93.62 179 VAL A N 1
ATOM 1473 C CA . VAL A 1 179 ? 3.614 13.459 -24.597 1.00 93.62 179 VAL A CA 1
ATOM 1474 C C . VAL A 1 179 ? 4.845 13.336 -25.503 1.00 93.62 179 VAL A C 1
ATOM 1476 O O . VAL A 1 179 ? 4.725 13.351 -26.724 1.00 93.62 179 VAL A O 1
ATOM 1479 N N . ARG A 1 180 ? 6.040 13.155 -24.929 1.00 91.44 180 ARG A N 1
ATOM 1480 C CA . ARG A 1 180 ? 7.286 12.909 -25.677 1.00 91.44 180 ARG A CA 1
ATOM 1481 C C . ARG A 1 180 ? 7.457 11.453 -26.116 1.00 91.44 180 ARG A C 1
ATOM 1483 O O . ARG A 1 180 ? 8.548 11.093 -26.557 1.00 91.44 180 ARG A O 1
ATOM 1490 N N . PHE A 1 181 ? 6.431 10.615 -25.950 1.00 86.56 181 PHE A N 1
ATOM 1491 C CA . PHE A 1 181 ? 6.478 9.167 -26.171 1.00 86.56 181 PHE A CA 1
ATOM 1492 C C . PHE A 1 181 ? 7.589 8.464 -25.373 1.00 86.56 181 PHE A C 1
ATOM 1494 O O . PHE A 1 181 ? 8.026 7.365 -25.716 1.00 86.56 181 PHE A O 1
ATOM 1501 N N . ARG A 1 182 ? 8.049 9.090 -24.282 1.00 79.62 182 ARG A N 1
ATOM 1502 C CA . ARG A 1 182 ? 8.970 8.477 -23.330 1.00 79.62 182 ARG A CA 1
ATOM 1503 C C . ARG A 1 182 ? 8.127 7.749 -22.298 1.00 79.62 182 ARG A C 1
ATOM 1505 O O . ARG A 1 182 ? 7.441 8.365 -21.487 1.00 79.62 182 ARG A O 1
ATOM 1512 N N . TRP A 1 183 ? 8.167 6.425 -22.352 1.00 64.25 183 TRP A N 1
ATOM 1513 C CA . TRP A 1 183 ? 7.502 5.587 -21.366 1.00 64.25 183 TRP A CA 1
ATOM 1514 C C . TRP A 1 183 ? 8.205 5.734 -20.016 1.00 64.25 183 TRP A C 1
ATOM 1516 O O . TRP A 1 183 ? 9.355 5.325 -19.857 1.00 64.25 183 TRP A O 1
ATOM 1526 N N . ALA A 1 184 ? 7.514 6.343 -19.054 1.00 54.44 184 ALA A N 1
ATOM 1527 C CA . ALA A 1 184 ? 7.877 6.240 -17.651 1.00 54.44 184 ALA A CA 1
ATOM 1528 C C . ALA A 1 184 ? 7.484 4.829 -17.189 1.00 54.44 184 ALA A C 1
ATOM 1530 O O . ALA A 1 184 ? 6.295 4.522 -17.099 1.00 54.44 184 ALA A O 1
ATOM 1531 N N . PHE A 1 185 ? 8.476 3.963 -16.990 1.00 50.53 185 PHE A N 1
ATOM 1532 C CA . PHE A 1 185 ? 8.301 2.683 -16.303 1.00 50.53 185 PHE A CA 1
ATOM 1533 C C . PHE A 1 185 ? 8.549 2.861 -14.814 1.00 50.53 185 PHE A C 1
ATOM 1535 O O . PHE A 1 185 ? 9.572 3.506 -14.491 1.00 50.53 185 PHE A O 1
#

Secondary structure (DSSP, 8-state):
-THHHHHHHHHHHTTTT-GGG--GGGGGGGHHHHHHHHHHHHHHHHHS-TTHHHHHHHHHH---B--HHHHHHHHHHHHTTS-HHHHIIIIIHHHHHHHHHHHHHHHIIIII-HHHHHHHHHHHHHHH-BSS---HHHHHHT-THHHHHHHHHTTSHHHHHHHHHHHHHHHHHHHHHHHTT----

Foldseek 3Di:
DLLLVLVVQVVCVVVVNPPVPDDPCNCVSVVVCVVLVVQLVVCCVVPVGSVVVQVCCCPVVVKDFAFLVLQLVVLVVVLVPDDPLCNVQQRVVLVVLLVLLCVLLVLLCVPPHVSLSSSSNVQSRRQSRINHGDPSVVSSVVSVSSVVSQVVQVVPVVSVCVVVVVVVVVVVVVVVCVVVVNDRD

Sequence (185 aa):
IVLIPALIVEYLAQRDYKIRETKKDVFWIGLTVVGVLFYLGINYMTFGDPFKFLEIQKEHWSKKLDFPFNGLLLTLSSMQSKKPELAMLTGWFEIFFMVLGLALSIYALLKVRVSYGVLALLSWLIMTSTWWWQSIPRYVLVIFPIFLSLSILGRNRAVNFIITFSSILLYALFLIQLVRFRWAF